Protein AF-A0A3N5W4A1-F1 (afdb_monomer_lite)

pLDDT: mean 96.15, std 5.11, range [51.09, 98.88]

Structure (mmCIF, N/CA/C/O backbone):
data_AF-A0A3N5W4A1-F1
#
_entry.id   AF-A0A3N5W4A1-F1
#
loop_
_atom_site.group_PDB
_atom_site.id
_atom_site.type_symbol
_atom_site.label_atom_id
_atom_site.label_alt_id
_atom_site.label_comp_id
_atom_site.label_asym_id
_atom_site.label_entity_id
_atom_site.label_seq_id
_atom_site.pdbx_PDB_ins_code
_atom_site.Cartn_x
_atom_site.Cartn_y
_atom_site.Cartn_z
_atom_site.occupancy
_atom_site.B_iso_or_equiv
_atom_site.auth_seq_id
_atom_site.auth_comp_id
_atom_site.auth_asym_id
_atom_site.auth_atom_id
_atom_site.pdbx_PDB_model_num
ATOM 1 N N . PHE A 1 1 ? 3.473 -0.129 -15.507 1.00 92.50 1 PHE A N 1
ATOM 2 C CA . PHE A 1 1 ? 4.266 -1.372 -15.651 1.00 92.50 1 PHE A CA 1
ATOM 3 C C . PHE A 1 1 ? 3.563 -2.509 -14.927 1.00 92.50 1 PHE A C 1
ATOM 5 O O . PHE A 1 1 ? 3.282 -3.521 -15.552 1.00 92.50 1 PHE A O 1
ATOM 12 N N . MET A 1 2 ? 3.253 -2.330 -13.647 1.00 95.31 2 MET A N 1
ATOM 13 C CA . MET A 1 2 ? 2.421 -3.239 -12.859 1.00 95.31 2 MET A CA 1
ATOM 14 C C . MET A 1 2 ? 1.609 -2.415 -11.861 1.00 95.31 2 MET A C 1
ATOM 16 O O . MET A 1 2 ? 1.788 -1.196 -11.781 1.00 95.31 2 MET A O 1
ATOM 20 N N . TYR A 1 3 ? 0.737 -3.059 -11.106 1.00 95.19 3 TYR A N 1
ATOM 21 C CA . TYR A 1 3 ? 0.115 -2.461 -9.932 1.00 95.19 3 TYR A CA 1
ATOM 22 C C . TYR A 1 3 ? -0.077 -3.511 -8.845 1.00 95.19 3 TYR A C 1
ATOM 24 O O . TYR A 1 3 ? -0.086 -4.708 -9.118 1.00 95.19 3 TYR A O 1
ATOM 32 N N . ASN A 1 4 ? -0.234 -3.058 -7.614 1.00 94.81 4 ASN A N 1
ATOM 33 C CA . ASN A 1 4 ? -0.962 -3.796 -6.591 1.00 94.81 4 ASN A CA 1
ATOM 34 C C . ASN A 1 4 ? -2.064 -2.881 -6.055 1.00 94.81 4 ASN A C 1
ATOM 36 O O . ASN A 1 4 ? -2.431 -1.900 -6.707 1.00 94.81 4 ASN A O 1
ATOM 40 N N . ASP A 1 5 ? -2.612 -3.198 -4.896 1.00 96.81 5 ASP A N 1
ATOM 41 C C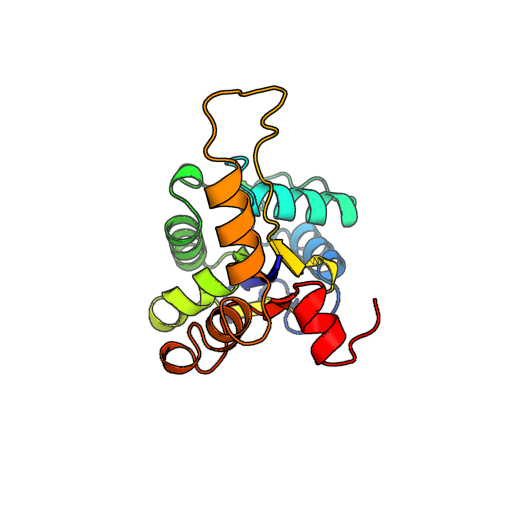A . ASP A 1 5 ? -3.592 -2.362 -4.231 1.00 96.81 5 ASP A CA 1
ATOM 42 C C . ASP A 1 5 ? -3.233 -2.118 -2.764 1.00 96.81 5 ASP A C 1
ATOM 44 O O . ASP A 1 5 ? -2.453 -2.836 -2.125 1.00 96.81 5 ASP A O 1
ATOM 48 N N . PHE A 1 6 ? -3.823 -1.053 -2.248 1.00 98.44 6 PHE A N 1
ATOM 49 C CA . PHE A 1 6 ? -3.936 -0.771 -0.837 1.00 98.44 6 PHE A CA 1
ATOM 50 C C . PHE A 1 6 ? -5.219 -1.384 -0.272 1.00 98.44 6 PHE A C 1
ATOM 52 O O . PHE A 1 6 ? -6.170 -1.707 -0.983 1.00 98.44 6 PHE A O 1
ATOM 59 N N . VAL A 1 7 ? -5.244 -1.531 1.042 1.00 98.56 7 VAL A N 1
ATOM 60 C CA . VAL A 1 7 ? -6.382 -2.002 1.821 1.00 98.56 7 VAL A CA 1
ATOM 61 C C . VAL A 1 7 ? -6.503 -1.163 3.081 1.00 98.56 7 VAL A C 1
ATOM 63 O O . VAL A 1 7 ? -5.500 -0.701 3.632 1.00 98.56 7 VAL A O 1
ATOM 66 N N . ILE A 1 8 ? -7.730 -1.002 3.569 1.00 98.88 8 ILE A N 1
ATOM 67 C CA . ILE A 1 8 ? -7.950 -0.553 4.943 1.00 98.88 8 ILE A CA 1
ATOM 68 C C . ILE A 1 8 ? -8.095 -1.810 5.787 1.00 98.88 8 ILE A C 1
ATOM 70 O O . ILE A 1 8 ? -8.991 -2.631 5.557 1.00 98.88 8 ILE A O 1
ATOM 74 N N . VAL A 1 9 ? -7.190 -1.966 6.745 1.00 98.81 9 VAL A N 1
ATOM 75 C CA . VAL A 1 9 ? -7.197 -3.086 7.685 1.00 98.81 9 VAL A CA 1
ATOM 76 C C . VAL A 1 9 ? -7.582 -2.605 9.075 1.00 98.81 9 VAL A C 1
ATOM 78 O O . VAL A 1 9 ? -7.393 -1.436 9.409 1.00 98.81 9 VAL A O 1
ATOM 81 N N . GLY A 1 10 ? -8.116 -3.509 9.886 1.00 98.75 10 GLY A N 1
ATOM 82 C CA . GLY A 1 10 ? -8.505 -3.231 11.263 1.00 98.75 10 GLY A CA 1
ATOM 83 C C . GLY A 1 10 ? -8.725 -4.510 12.070 1.00 98.75 10 GLY A C 1
ATOM 84 O O . GLY A 1 10 ? -8.551 -5.614 11.542 1.00 98.75 10 GLY A O 1
ATOM 85 N N . PRO A 1 11 ? -9.071 -4.393 13.360 1.00 98.50 11 PRO A N 1
ATOM 86 C CA . PRO A 1 11 ? -9.239 -5.548 14.233 1.00 98.50 11 PRO A CA 1
ATOM 87 C C . PRO A 1 11 ? -10.497 -6.360 13.850 1.00 98.50 11 PRO A C 1
ATOM 89 O O . PRO A 1 11 ? -11.479 -5.780 13.379 1.00 98.50 11 PRO A O 1
ATOM 92 N N . PRO A 1 12 ? -10.534 -7.689 14.088 1.00 98.44 12 PRO A N 1
ATOM 93 C CA . PRO A 1 12 ? -11.678 -8.536 13.733 1.00 98.44 12 PRO A CA 1
ATOM 94 C C . PRO A 1 12 ? -13.051 -8.073 14.258 1.00 98.44 12 PRO A C 1
ATOM 96 O O . PRO A 1 12 ? -14.017 -8.185 13.503 1.00 98.44 12 PRO A O 1
ATOM 99 N N . PRO A 1 13 ? -13.186 -7.512 15.479 1.00 98.38 13 PRO A N 1
ATOM 100 C CA . PRO A 1 13 ? -14.465 -6.976 15.945 1.00 98.38 13 PRO A CA 1
ATOM 101 C C . PRO A 1 13 ? -15.014 -5.818 15.103 1.00 98.38 13 PRO A C 1
ATOM 103 O O . PRO A 1 13 ? -16.200 -5.541 15.208 1.00 98.38 13 PRO A O 1
ATOM 106 N N . ASP A 1 14 ? -14.176 -5.163 14.285 1.00 98.50 14 ASP A N 1
ATOM 107 C CA . ASP A 1 14 ? -14.550 -4.044 13.412 1.00 98.50 14 ASP A CA 1
ATOM 108 C C . ASP A 1 14 ? -15.388 -2.978 14.145 1.00 98.50 14 ASP A C 1
ATOM 110 O O . ASP A 1 14 ? -16.568 -2.788 13.850 1.00 98.50 14 ASP A O 1
ATOM 114 N N . PRO A 1 15 ? -14.805 -2.261 15.126 1.00 97.94 15 PRO A N 1
ATOM 115 C CA . PRO A 1 15 ? -15.538 -1.247 15.887 1.00 97.94 15 PRO A CA 1
ATOM 116 C C . PRO A 1 15 ? -16.004 -0.075 15.005 1.00 97.94 15 PRO A C 1
ATOM 118 O O . PRO A 1 15 ? -16.920 0.663 15.374 1.00 97.94 15 PRO A O 1
ATOM 121 N N . ALA A 1 16 ? -15.400 0.093 13.823 1.00 98.12 16 ALA A N 1
ATOM 122 C CA . ALA A 1 16 ? -15.852 1.042 12.818 1.00 98.12 16 ALA A CA 1
ATOM 123 C C . ALA A 1 16 ? -17.116 0.544 12.094 1.00 98.12 16 ALA A C 1
ATOM 125 O O . ALA A 1 16 ? -17.978 1.350 11.756 1.00 98.12 16 ALA A O 1
ATOM 126 N N . GLY A 1 17 ? -17.284 -0.766 11.919 1.00 98.44 17 GLY A N 1
ATOM 127 C CA . GLY A 1 17 ? -18.373 -1.369 11.153 1.00 98.44 17 GLY A CA 1
ATOM 128 C C . GLY A 1 17 ? -18.231 -1.126 9.650 1.00 98.44 17 GLY A C 1
ATOM 129 O O . GLY A 1 17 ? -19.232 -0.895 8.979 1.00 98.44 17 GLY A O 1
ATOM 130 N N . ILE A 1 18 ? -16.998 -1.099 9.136 1.00 98.69 18 ILE A N 1
ATOM 131 C CA . ILE A 1 18 ? -16.687 -0.746 7.738 1.00 98.69 18 ILE A CA 1
ATOM 132 C C . ILE A 1 18 ? -16.450 -1.966 6.844 1.00 98.69 18 ILE A C 1
ATOM 134 O O . ILE A 1 18 ? -16.208 -1.818 5.644 1.00 98.69 18 ILE A O 1
ATOM 138 N N . ARG A 1 19 ? -16.474 -3.181 7.404 1.00 98.62 19 ARG A N 1
ATOM 139 C CA . ARG A 1 19 ? -16.191 -4.398 6.644 1.00 98.62 19 ARG A CA 1
ATOM 140 C C . ARG A 1 19 ? -17.131 -4.545 5.451 1.00 98.62 19 ARG A C 1
ATOM 142 O O . ARG A 1 19 ? -18.350 -4.569 5.589 1.00 98.62 19 ARG A O 1
ATOM 149 N N . GLY A 1 20 ? -16.540 -4.750 4.279 1.00 97.94 20 GLY A N 1
ATOM 150 C CA . GLY A 1 20 ? -17.265 -5.047 3.047 1.00 97.94 20 GLY A CA 1
ATOM 151 C C . GLY A 1 20 ? -17.766 -3.820 2.286 1.00 97.94 20 GLY A C 1
ATOM 152 O O . GLY A 1 20 ? -18.277 -4.000 1.172 1.00 97.94 20 GLY A O 1
ATOM 153 N N . LEU A 1 21 ? -17.572 -2.606 2.823 1.00 98.31 21 LEU A N 1
ATOM 154 C CA . LEU A 1 21 ? -17.832 -1.366 2.094 1.00 98.31 21 LEU A CA 1
ATOM 155 C C . LEU A 1 21 ? -17.066 -1.351 0.770 1.00 98.31 21 LEU A C 1
ATOM 157 O O . LEU A 1 21 ? -15.953 -1.864 0.655 1.00 98.31 21 LEU A O 1
ATOM 161 N N . LYS A 1 22 ? -17.698 -0.774 -0.255 1.00 97.44 22 LYS A N 1
ATOM 162 C CA . LYS A 1 22 ? -17.139 -0.705 -1.615 1.00 97.44 22 LYS A CA 1
ATOM 163 C C . LYS A 1 22 ? -16.398 0.593 -1.889 1.00 97.44 22 LYS A C 1
ATOM 165 O O . LYS A 1 22 ? -15.710 0.685 -2.901 1.00 97.44 22 LYS A O 1
ATOM 170 N N . LYS A 1 23 ? -16.575 1.591 -1.022 1.00 98.31 23 LYS A N 1
ATOM 171 C CA . LYS A 1 23 ? -15.973 2.912 -1.146 1.00 98.31 23 LYS A CA 1
ATOM 172 C C . LYS A 1 23 ? -15.065 3.175 0.045 1.00 98.31 23 LYS A C 1
ATOM 174 O O . LYS A 1 23 ? -15.514 3.240 1.184 1.00 98.31 23 LYS A O 1
ATOM 179 N N . ALA A 1 24 ? -13.778 3.345 -0.226 1.00 98.56 24 ALA A N 1
ATOM 180 C CA . ALA A 1 24 ? -12.767 3.618 0.784 1.00 98.56 24 ALA A CA 1
ATOM 181 C C . ALA A 1 24 ? -13.016 4.967 1.477 1.00 98.56 24 ALA A C 1
ATOM 183 O O . ALA A 1 24 ? -12.842 5.077 2.686 1.00 98.56 24 ALA A O 1
ATOM 184 N N . VAL A 1 25 ? -13.515 5.962 0.736 1.00 98.56 25 VAL A N 1
ATOM 185 C CA . VAL A 1 25 ? -13.909 7.272 1.283 1.00 98.56 25 VAL A CA 1
ATOM 186 C C . VAL A 1 25 ? -15.007 7.148 2.345 1.00 98.56 25 VAL A C 1
ATOM 188 O O . VAL A 1 25 ? -14.904 7.763 3.402 1.00 98.56 25 VAL A O 1
ATOM 191 N N . GLU A 1 26 ? -16.023 6.316 2.111 1.00 98.62 26 GLU A N 1
ATOM 192 C CA . GLU A 1 26 ? -17.102 6.072 3.080 1.00 98.62 26 GLU A CA 1
ATOM 193 C C . GLU A 1 26 ? -16.555 5.476 4.385 1.00 98.62 26 GLU A C 1
ATOM 195 O O . GLU A 1 26 ? -16.905 5.911 5.480 1.00 98.62 26 GLU A O 1
ATOM 200 N N . ALA A 1 27 ? -15.612 4.540 4.273 1.00 98.75 27 ALA A N 1
ATOM 201 C CA . ALA A 1 27 ? -14.950 3.961 5.432 1.00 98.75 27 ALA A CA 1
ATOM 202 C C . ALA A 1 27 ? -14.152 4.999 6.237 1.00 98.75 27 ALA A C 1
ATOM 204 O O . ALA A 1 27 ? -14.179 4.967 7.467 1.00 98.75 27 ALA A O 1
ATOM 205 N N . LEU A 1 28 ? -13.482 5.942 5.565 1.00 98.81 28 LEU A N 1
ATOM 206 C CA . LEU A 1 28 ? -12.763 7.034 6.227 1.00 98.81 28 LEU A CA 1
ATOM 207 C C . LEU A 1 28 ? -13.705 7.998 6.963 1.00 98.81 28 LEU A C 1
ATOM 209 O O . LEU A 1 28 ? -13.375 8.420 8.074 1.00 98.81 28 LEU A O 1
ATOM 213 N N . HIS A 1 29 ? -14.882 8.299 6.399 1.00 98.75 29 HIS A N 1
ATOM 214 C CA . HIS A 1 29 ? -15.919 9.063 7.103 1.00 98.75 29 HIS A CA 1
ATOM 215 C C . HIS A 1 29 ? -16.328 8.364 8.397 1.00 98.75 29 HIS A C 1
ATOM 217 O O . HIS A 1 29 ? -16.237 8.962 9.466 1.00 98.75 29 HIS A O 1
ATOM 223 N N . ILE A 1 30 ? -16.671 7.077 8.325 1.00 98.75 30 ILE A N 1
ATOM 224 C CA . ILE A 1 30 ? -17.112 6.305 9.493 1.00 98.75 30 ILE A CA 1
ATOM 225 C C . ILE A 1 30 ? -16.005 6.209 10.553 1.00 98.75 30 ILE A C 1
ATOM 227 O O . ILE A 1 30 ? -16.274 6.387 11.743 1.00 98.75 30 ILE A O 1
ATOM 231 N N . ILE A 1 31 ? -14.755 5.965 10.140 1.00 98.75 31 ILE A N 1
ATOM 232 C CA . ILE A 1 31 ? -13.597 5.941 11.045 1.00 98.75 31 ILE A CA 1
ATOM 233 C C . ILE A 1 31 ? -13.462 7.280 11.782 1.00 98.75 31 ILE A C 1
ATOM 235 O O . ILE A 1 31 ? -13.310 7.295 13.005 1.00 98.75 31 ILE A O 1
ATOM 239 N N . SER A 1 32 ? -13.545 8.394 11.048 1.00 98.38 32 SER A N 1
ATOM 240 C CA . SER A 1 32 ? -13.402 9.748 11.592 1.00 98.38 32 SER A CA 1
ATOM 241 C C . SER A 1 32 ? -14.568 10.139 12.507 1.00 98.38 32 SER A C 1
ATOM 243 O O . SER A 1 32 ? -14.349 10.729 13.564 1.00 98.38 32 SER A O 1
ATOM 245 N N . GLU A 1 33 ? -15.806 9.811 12.134 1.00 98.19 33 GLU A N 1
ATOM 246 C CA . GLU A 1 33 ? -17.014 10.109 12.916 1.00 98.19 33 GLU A CA 1
ATOM 247 C C . GLU A 1 33 ? -17.036 9.341 14.236 1.00 98.19 33 GLU A C 1
ATOM 249 O O . GLU A 1 33 ? -17.263 9.924 15.299 1.00 98.19 33 GLU A O 1
ATOM 254 N N . LYS A 1 34 ? -16.733 8.039 14.184 1.00 98.31 34 LYS A N 1
ATOM 255 C CA . LYS A 1 34 ? -16.650 7.184 15.374 1.00 98.31 34 LYS A CA 1
ATOM 256 C C . LYS A 1 34 ? -15.362 7.386 16.166 1.00 98.31 34 LYS A C 1
ATOM 258 O O . LYS A 1 34 ? -15.261 6.883 17.283 1.00 98.31 34 LYS A O 1
ATOM 263 N N . LYS A 1 35 ? -14.384 8.105 15.602 1.00 98.19 35 LYS A N 1
ATOM 264 C CA . LYS A 1 35 ? -13.061 8.350 16.193 1.00 98.19 35 LYS A CA 1
ATOM 265 C C . LYS A 1 35 ? -12.388 7.052 16.649 1.00 98.19 35 LYS A C 1
ATOM 267 O O . LYS A 1 35 ? -11.789 6.993 17.724 1.00 98.19 35 LYS A O 1
ATOM 272 N N . VAL A 1 36 ? -12.507 5.994 15.847 1.00 98.25 36 VAL A N 1
ATOM 273 C CA . VAL A 1 36 ? -11.803 4.736 16.131 1.00 98.25 36 VAL A CA 1
ATOM 274 C C . VAL A 1 36 ? -10.306 4.922 15.874 1.00 98.25 36 VAL A C 1
ATOM 276 O O . VAL A 1 36 ? -9.943 5.659 14.955 1.00 98.25 36 VAL A O 1
ATOM 279 N N . PRO A 1 37 ? -9.418 4.266 16.642 1.00 98.62 37 PRO A N 1
ATOM 280 C CA . PRO A 1 37 ? -7.983 4.418 16.450 1.00 98.62 37 PRO A CA 1
ATOM 281 C C . PRO A 1 37 ? -7.556 4.077 15.019 1.00 98.62 37 PRO A C 1
ATOM 283 O O . PRO A 1 37 ? -7.897 3.010 14.499 1.00 98.62 37 PRO A O 1
ATOM 286 N N . PHE A 1 38 ? -6.787 4.977 14.416 1.00 98.88 38 PHE A N 1
ATOM 287 C CA . PHE A 1 38 ? -6.200 4.873 13.092 1.00 98.88 38 PHE A CA 1
ATOM 288 C C . PHE A 1 38 ? -4.718 5.238 13.181 1.00 98.88 38 PHE A C 1
ATOM 290 O O . PHE A 1 38 ? -4.363 6.320 13.649 1.00 98.88 38 PHE A O 1
ATOM 297 N N . ILE A 1 39 ? -3.853 4.335 12.736 1.00 98.88 39 ILE A N 1
ATOM 298 C CA . ILE A 1 39 ? -2.407 4.518 12.733 1.00 98.88 39 ILE A CA 1
ATOM 299 C C . ILE A 1 39 ? -1.962 4.926 11.335 1.00 98.88 39 ILE A C 1
ATOM 301 O O . ILE A 1 39 ? -2.188 4.197 10.368 1.00 98.88 39 ILE A O 1
ATOM 305 N N . SER A 1 40 ? -1.271 6.056 11.247 1.00 98.62 40 SER A N 1
ATOM 306 C CA . SER A 1 40 ? -0.579 6.492 10.040 1.00 98.62 40 SER A CA 1
ATOM 307 C C . SER A 1 40 ? 0.924 6.258 10.149 1.00 98.62 40 SER A C 1
ATOM 309 O O . SER A 1 40 ? 1.525 6.378 11.219 1.00 98.62 40 SER A O 1
ATOM 311 N N . ARG A 1 41 ? 1.544 5.986 8.998 1.00 97.75 41 ARG A N 1
ATOM 312 C CA . ARG A 1 41 ? 3.001 5.990 8.817 1.00 97.75 41 ARG A CA 1
ATOM 313 C C . ARG A 1 41 ? 3.615 7.365 9.105 1.00 97.75 41 ARG A C 1
ATOM 315 O O . ARG A 1 41 ? 4.696 7.436 9.672 1.00 97.75 41 ARG A O 1
ATOM 322 N N . GLY A 1 42 ? 2.970 8.448 8.664 1.00 97.06 42 GLY A N 1
ATOM 323 C CA . GLY A 1 42 ? 3.442 9.829 8.852 1.00 97.06 42 GLY A CA 1
ATOM 324 C C . GLY A 1 42 ? 4.824 10.182 8.279 1.00 97.06 42 GLY A C 1
ATOM 325 O O . GLY A 1 42 ? 5.414 11.176 8.696 1.00 97.06 42 GLY A O 1
ATOM 326 N N . ASP A 1 43 ? 5.366 9.406 7.338 1.00 97.19 43 ASP A N 1
ATOM 327 C CA . ASP A 1 43 ? 6.796 9.445 6.987 1.00 97.19 43 ASP A CA 1
ATOM 328 C C . ASP A 1 43 ? 7.110 9.905 5.550 1.00 97.19 43 ASP A C 1
ATOM 330 O O . ASP A 1 43 ? 8.246 9.822 5.091 1.00 97.19 43 ASP A O 1
ATOM 334 N N . LYS A 1 44 ? 6.098 10.395 4.825 1.00 96.31 44 LYS A N 1
ATOM 335 C CA . LYS A 1 44 ? 6.179 10.849 3.413 1.00 96.31 44 LYS A CA 1
ATOM 336 C C . LYS A 1 44 ? 6.569 9.759 2.401 1.00 96.31 44 LYS A C 1
ATOM 338 O O . LYS A 1 44 ? 6.903 10.076 1.262 1.00 96.31 44 LYS A O 1
ATOM 343 N N . SER A 1 45 ? 6.492 8.486 2.778 1.00 96.12 45 SER A N 1
ATOM 344 C CA . SER A 1 45 ? 6.601 7.374 1.831 1.00 96.12 45 SER A CA 1
ATOM 345 C C . SER A 1 45 ? 5.418 7.321 0.858 1.00 96.12 45 SER A C 1
ATOM 347 O O . SER A 1 45 ? 4.389 7.954 1.085 1.00 96.12 45 SER A O 1
ATOM 349 N N . GLY A 1 46 ? 5.516 6.497 -0.191 1.00 95.31 46 GLY A N 1
ATOM 350 C CA . GLY A 1 46 ? 4.407 6.282 -1.131 1.00 95.31 46 GLY A CA 1
ATOM 351 C C . GLY A 1 46 ? 3.104 5.832 -0.455 1.00 95.31 46 GLY A C 1
ATOM 352 O O . GLY A 1 46 ? 2.042 6.329 -0.807 1.00 95.31 46 GLY A O 1
ATOM 353 N N . THR A 1 47 ? 3.174 4.968 0.567 1.00 97.19 47 THR A N 1
ATOM 354 C CA . THR A 1 47 ? 1.989 4.559 1.348 1.00 97.19 47 THR A CA 1
ATOM 355 C C . THR A 1 47 ? 1.381 5.735 2.105 1.00 97.19 47 THR A C 1
ATOM 357 O O . THR A 1 47 ? 0.172 5.919 2.052 1.00 97.19 47 THR A O 1
ATOM 360 N N . HIS A 1 48 ? 2.204 6.557 2.766 1.00 98.31 48 HIS A N 1
ATOM 361 C CA . HIS A 1 48 ? 1.712 7.743 3.471 1.00 98.31 48 HIS A CA 1
ATOM 362 C C . HIS A 1 48 ? 1.118 8.776 2.503 1.00 98.31 48 HIS A C 1
ATOM 364 O O . HIS A 1 48 ? 0.079 9.359 2.787 1.00 98.31 48 HIS A O 1
ATOM 370 N N . VAL A 1 49 ? 1.744 8.993 1.343 1.00 98.00 49 VAL A N 1
ATOM 371 C CA . VAL A 1 49 ? 1.215 9.903 0.316 1.00 98.00 49 VAL A CA 1
ATOM 372 C C . VAL A 1 49 ? -0.144 9.415 -0.190 1.00 98.00 49 VAL A C 1
ATOM 374 O O . VAL A 1 49 ? -1.087 10.200 -0.202 1.00 98.00 49 VAL A O 1
ATOM 377 N N . ALA A 1 50 ? -0.278 8.127 -0.521 1.00 98.06 50 ALA A N 1
ATOM 378 C CA . ALA A 1 50 ? -1.546 7.546 -0.963 1.00 98.06 50 ALA A CA 1
ATOM 379 C C . ALA A 1 50 ? -2.637 7.610 0.123 1.00 98.06 50 ALA A C 1
ATOM 381 O O . ALA A 1 50 ? -3.788 7.927 -0.170 1.00 98.06 50 ALA A O 1
ATOM 382 N N . GLU A 1 51 ? -2.272 7.380 1.387 1.00 98.62 51 GLU A N 1
ATOM 383 C CA . GLU A 1 51 ? -3.168 7.581 2.527 1.00 98.62 51 GLU A CA 1
ATOM 384 C C . GLU A 1 51 ? -3.679 9.033 2.577 1.00 98.62 51 GLU A C 1
ATOM 386 O O . GLU A 1 51 ? -4.884 9.267 2.665 1.00 98.62 51 GLU A O 1
ATOM 391 N N . MET A 1 52 ? -2.782 10.022 2.476 1.00 98.62 52 MET A N 1
ATOM 392 C CA . MET A 1 52 ? -3.151 11.444 2.508 1.00 98.62 52 MET A CA 1
ATOM 393 C C . MET A 1 52 ? -4.018 11.844 1.312 1.00 98.62 52 MET A C 1
ATOM 395 O O . MET A 1 52 ? -4.960 12.621 1.463 1.00 98.62 52 MET A O 1
ATOM 399 N N . GLU A 1 53 ? -3.742 11.309 0.123 1.00 98.38 53 GLU A N 1
ATOM 400 C CA . GLU A 1 53 ? -4.593 11.498 -1.054 1.00 98.38 53 GLU A CA 1
ATOM 401 C C . GLU A 1 53 ? -6.005 10.949 -0.832 1.00 98.38 53 GLU A C 1
ATOM 403 O O . GLU A 1 53 ? -6.981 11.591 -1.230 1.00 98.38 53 GLU A O 1
ATOM 408 N N . LEU A 1 54 ? -6.135 9.799 -0.165 1.00 98.62 54 LEU A N 1
ATOM 409 C CA . LEU A 1 54 ? -7.432 9.216 0.157 1.00 98.62 54 LEU A CA 1
ATOM 410 C C . LEU A 1 54 ? -8.200 10.064 1.187 1.00 98.62 54 LEU A C 1
ATOM 412 O O . LEU A 1 54 ? -9.380 10.342 0.972 1.00 98.62 54 LEU A O 1
ATOM 416 N N . TRP A 1 55 ? -7.537 10.545 2.246 1.00 98.69 55 TRP A N 1
ATOM 417 C CA . TRP A 1 55 ? -8.136 11.491 3.201 1.00 98.69 55 TRP A CA 1
ATOM 418 C C . TRP A 1 55 ? -8.602 12.784 2.519 1.00 98.69 55 TRP A C 1
ATOM 420 O O . TRP A 1 55 ? -9.723 13.241 2.749 1.00 98.69 55 TRP A O 1
ATOM 430 N N . ASN A 1 56 ? -7.790 13.334 1.611 1.00 98.56 56 ASN A N 1
ATOM 431 C CA . ASN A 1 56 ? -8.145 14.522 0.834 1.00 98.56 56 ASN A CA 1
ATOM 432 C C . ASN A 1 56 ? -9.363 14.282 -0.069 1.00 98.56 56 ASN A C 1
ATOM 434 O O . ASN A 1 56 ? -10.243 15.137 -0.146 1.00 98.56 56 ASN A O 1
ATOM 438 N N . LYS A 1 57 ? -9.454 13.117 -0.724 1.00 98.38 57 LYS A N 1
ATOM 439 C CA . LYS A 1 57 ? -10.633 12.726 -1.519 1.00 98.38 57 LYS A CA 1
ATOM 440 C C . LYS A 1 57 ? -11.889 12.564 -0.662 1.00 98.38 57 LYS A C 1
ATOM 442 O O . LYS A 1 57 ? -12.978 12.845 -1.148 1.00 98.38 57 LYS A O 1
ATOM 447 N N . ALA A 1 58 ? -11.735 12.151 0.595 1.00 98.19 58 ALA A N 1
ATOM 448 C CA . ALA A 1 58 ? -12.818 12.138 1.575 1.00 98.19 58 ALA A CA 1
ATOM 449 C C . ALA A 1 58 ? -13.158 13.536 2.122 1.00 98.19 58 ALA A C 1
ATOM 451 O O . ALA A 1 58 ? -14.121 13.685 2.865 1.00 98.19 58 ALA A O 1
ATOM 452 N N . MET A 1 59 ? -12.386 14.571 1.767 1.00 98.31 59 MET A N 1
ATOM 453 C CA . MET A 1 59 ? -12.506 15.926 2.316 1.00 98.31 59 MET A CA 1
ATOM 454 C C . MET A 1 59 ? -12.396 15.954 3.850 1.00 98.31 59 MET A C 1
ATOM 456 O O . MET A 1 59 ? -12.977 16.809 4.518 1.00 98.31 59 MET A O 1
ATOM 460 N N . ILE A 1 60 ? -11.627 15.021 4.415 1.00 98.12 60 ILE A N 1
ATOM 461 C CA . ILE A 1 60 ? -11.379 14.908 5.852 1.00 98.12 60 ILE A CA 1
ATOM 462 C C . ILE A 1 60 ? -9.930 15.297 6.113 1.00 98.12 60 ILE A C 1
ATOM 464 O O . ILE A 1 60 ? -9.008 14.754 5.510 1.00 98.12 60 ILE A O 1
ATOM 468 N N . LYS A 1 61 ? -9.718 16.197 7.075 1.00 97.56 61 LYS A N 1
ATOM 469 C CA . LYS A 1 61 ? -8.397 16.419 7.662 1.00 97.56 61 LYS A CA 1
ATOM 470 C C . LYS A 1 61 ? -8.263 15.524 8.900 1.00 97.56 61 LYS A C 1
ATOM 472 O O . LYS A 1 61 ? -8.862 15.859 9.926 1.00 97.56 61 LYS A O 1
ATOM 477 N N . PRO A 1 62 ? -7.525 14.402 8.839 1.00 97.19 62 PRO A N 1
ATOM 478 C CA . PRO A 1 62 ? -7.407 13.505 9.979 1.00 97.19 62 PRO A CA 1
ATOM 479 C C . PRO A 1 62 ? -6.637 14.197 11.110 1.00 97.19 62 PRO A C 1
ATOM 481 O O . PRO A 1 62 ? -5.517 14.676 10.923 1.00 97.19 62 PRO A O 1
ATOM 484 N N . GLN A 1 63 ? -7.266 14.315 12.279 1.00 95.12 63 GLN A N 1
ATOM 485 C CA . GLN A 1 63 ? -6.692 15.000 13.436 1.00 95.12 63 GLN A CA 1
ATOM 486 C C . GLN A 1 63 ? -7.349 14.558 14.747 1.00 95.12 63 GLN A C 1
ATOM 488 O O . GLN A 1 63 ? -8.509 14.140 14.776 1.00 95.12 63 GLN A O 1
ATOM 493 N N . GLY A 1 64 ? -6.630 14.750 15.853 1.00 95.31 64 GLY A N 1
ATOM 494 C CA . GLY A 1 64 ? -7.076 14.384 17.197 1.00 95.31 64 GLY A CA 1
ATOM 495 C C . GLY A 1 64 ? -6.536 13.026 17.644 1.00 95.31 64 GLY A C 1
ATOM 496 O O . GLY A 1 64 ? -5.781 12.380 16.932 1.00 95.31 64 GLY A O 1
ATOM 497 N N . SER A 1 65 ? -6.924 12.592 18.843 1.00 96.88 65 SER A N 1
ATOM 498 C CA . SER A 1 65 ? -6.343 11.415 19.513 1.00 96.88 65 SER A CA 1
ATOM 499 C C . SER A 1 65 ? -6.593 10.073 18.812 1.00 96.88 65 SER A C 1
ATOM 501 O O . SER A 1 65 ? -5.862 9.110 19.053 1.00 96.88 65 SER A O 1
ATOM 503 N N . TRP A 1 66 ? -7.620 9.989 17.963 1.00 98.25 66 TRP A N 1
ATOM 504 C CA . TRP A 1 66 ? -7.930 8.778 17.205 1.00 98.25 66 TRP A CA 1
ATOM 505 C C . TRP A 1 66 ? -6.982 8.575 16.022 1.00 98.25 66 TRP A C 1
ATOM 507 O O . TRP A 1 66 ? -6.705 7.434 15.678 1.00 98.25 66 TRP A O 1
ATOM 517 N N . TYR A 1 67 ? -6.444 9.650 15.441 1.00 98.62 67 TYR A N 1
ATOM 518 C CA . TYR A 1 67 ? -5.486 9.579 14.344 1.00 98.62 67 TYR A CA 1
ATOM 519 C C . TYR A 1 67 ? -4.064 9.748 14.879 1.00 98.62 67 TYR A C 1
ATOM 521 O O . TYR A 1 67 ? -3.668 10.831 15.310 1.00 98.62 67 TYR A O 1
ATOM 529 N N . GLN A 1 68 ? -3.293 8.667 14.871 1.00 98.50 68 GLN A N 1
ATOM 530 C CA . GLN A 1 68 ? -1.981 8.611 15.504 1.00 98.50 68 GLN A CA 1
ATOM 531 C C . GLN A 1 68 ? -0.907 8.375 14.454 1.00 98.50 68 GLN A C 1
ATOM 533 O O . GLN A 1 68 ? -0.916 7.370 13.746 1.00 98.50 68 GLN A O 1
ATOM 538 N N . VAL A 1 69 ? 0.054 9.290 14.380 1.00 98.38 69 VAL A N 1
ATOM 539 C CA . VAL A 1 69 ? 1.275 9.066 13.608 1.00 98.38 69 VAL A CA 1
ATOM 540 C C . VAL A 1 69 ? 2.186 8.158 14.419 1.00 98.38 69 VAL A C 1
ATOM 542 O O . VAL A 1 69 ? 2.561 8.491 15.543 1.00 98.38 69 VAL A O 1
ATOM 545 N N . TYR A 1 70 ? 2.540 7.006 13.859 1.00 98.31 70 TYR A N 1
ATOM 546 C CA . TYR A 1 70 ? 3.484 6.111 14.503 1.00 98.31 70 TYR A CA 1
ATOM 547 C C . TYR A 1 70 ? 4.892 6.709 14.455 1.00 98.31 70 TYR A C 1
ATOM 549 O O . TYR A 1 70 ? 5.438 6.939 13.379 1.00 98.31 70 TYR A O 1
ATOM 557 N N . GLU A 1 71 ? 5.513 6.910 15.617 1.00 97.44 71 GLU A N 1
ATOM 558 C CA . GLU A 1 71 ? 6.847 7.523 15.731 1.00 97.44 71 GLU A CA 1
ATOM 559 C C . GLU A 1 71 ? 7.931 6.780 14.934 1.00 97.44 71 GLU A C 1
ATOM 561 O O . GLU A 1 71 ? 8.870 7.397 14.437 1.00 97.44 71 GLU A O 1
ATOM 566 N N . LYS A 1 72 ? 7.780 5.459 14.762 1.00 97.81 72 LYS A N 1
ATOM 567 C CA . LYS A 1 72 ? 8.686 4.621 13.962 1.00 97.81 72 LYS A CA 1
ATOM 568 C C . LYS A 1 72 ? 8.136 4.297 12.574 1.00 97.81 72 LYS A C 1
ATOM 570 O O . LYS A 1 72 ? 8.579 3.346 11.935 1.00 97.81 72 LYS A O 1
ATOM 575 N N . GLY A 1 73 ? 7.179 5.076 12.073 1.00 96.31 73 GLY A N 1
ATOM 576 C CA . GLY A 1 73 ? 6.601 4.856 10.749 1.00 96.31 73 GLY A CA 1
ATOM 577 C C . GLY A 1 73 ? 7.638 4.895 9.622 1.00 96.31 73 GLY A C 1
ATOM 578 O O . GLY A 1 73 ? 7.496 4.167 8.641 1.00 96.31 73 GLY A O 1
ATOM 579 N N . ALA A 1 74 ? 8.734 5.641 9.799 1.00 97.00 74 ALA A N 1
ATOM 580 C CA . ALA A 1 74 ? 9.867 5.670 8.871 1.00 97.00 74 ALA A CA 1
ATOM 581 C C . ALA A 1 74 ? 10.609 4.322 8.733 1.00 97.00 74 ALA A C 1
ATOM 583 O O . ALA A 1 74 ? 11.315 4.117 7.748 1.00 97.00 74 ALA A O 1
ATOM 584 N N . GLU A 1 75 ? 10.431 3.379 9.668 1.00 97.81 75 GLU A N 1
ATOM 585 C CA . GLU A 1 75 ? 10.962 2.011 9.551 1.00 97.81 75 GLU A CA 1
ATOM 586 C C . GLU A 1 75 ? 10.173 1.160 8.529 1.00 97.81 75 GLU A C 1
ATOM 588 O O . GLU A 1 75 ? 10.610 0.074 8.145 1.00 97.81 75 GLU A O 1
ATOM 593 N N . GLY A 1 76 ? 9.022 1.649 8.046 1.00 97.19 76 GLY A N 1
ATOM 594 C CA . GLY A 1 76 ? 8.293 1.083 6.911 1.00 97.19 76 GLY A CA 1
ATOM 595 C C . GLY A 1 76 ? 6.949 0.429 7.249 1.00 97.19 76 GLY A C 1
ATOM 596 O O . GLY A 1 76 ? 6.408 0.542 8.354 1.00 97.19 76 GLY A O 1
ATOM 597 N N . ASN A 1 77 ? 6.389 -0.272 6.258 1.00 97.69 77 ASN A N 1
ATOM 598 C CA . ASN A 1 77 ? 5.059 -0.887 6.346 1.00 97.69 77 ASN A CA 1
ATOM 599 C C . ASN A 1 77 ? 4.996 -2.048 7.346 1.00 97.69 77 ASN A C 1
ATOM 601 O O . ASN A 1 77 ? 4.046 -2.125 8.119 1.00 97.69 77 ASN A O 1
ATOM 605 N N . VAL A 1 78 ? 6.014 -2.915 7.387 1.00 98.06 78 VAL A N 1
ATOM 606 C CA . VAL A 1 78 ? 6.044 -4.078 8.294 1.00 98.06 78 VAL A CA 1
ATOM 607 C C . VAL A 1 78 ? 5.998 -3.659 9.775 1.00 98.06 78 VAL A C 1
ATOM 609 O O . VAL A 1 78 ? 5.108 -4.138 10.482 1.00 98.06 78 VAL A O 1
ATOM 612 N N . PRO A 1 79 ? 6.867 -2.750 10.267 1.00 98.31 79 PRO A N 1
ATOM 613 C CA . PRO A 1 79 ? 6.786 -2.263 11.647 1.00 98.31 79 PRO A CA 1
ATOM 614 C C . PRO A 1 79 ? 5.452 -1.581 11.961 1.00 98.31 79 PRO A C 1
ATOM 616 O O . PRO A 1 79 ? 4.856 -1.838 13.006 1.00 98.31 79 PRO A O 1
ATOM 619 N N . THR A 1 80 ? 4.939 -0.773 11.030 1.00 98.56 80 THR A N 1
ATOM 620 C CA . THR A 1 80 ? 3.670 -0.051 11.210 1.00 98.56 80 THR A CA 1
ATOM 621 C C . THR A 1 80 ? 2.477 -0.995 11.302 1.00 98.56 80 THR A C 1
ATOM 623 O O . THR A 1 80 ? 1.616 -0.815 12.163 1.00 98.56 80 THR A O 1
ATOM 626 N N . LEU A 1 81 ? 2.430 -2.041 10.472 1.00 98.69 81 LEU A N 1
ATOM 627 C CA . LEU A 1 81 ? 1.350 -3.022 10.512 1.00 98.69 81 LEU A CA 1
ATOM 628 C C . LEU A 1 81 ? 1.385 -3.846 11.808 1.00 98.69 81 LEU A C 1
ATOM 630 O O . LEU A 1 81 ? 0.342 -4.044 12.429 1.00 98.69 81 LEU A O 1
ATOM 634 N N . ARG A 1 82 ? 2.576 -4.257 12.270 1.00 98.62 82 ARG A N 1
ATOM 635 C CA . ARG A 1 82 ? 2.743 -4.932 13.572 1.00 98.62 82 ARG A CA 1
ATOM 636 C C . ARG A 1 82 ? 2.308 -4.043 14.733 1.00 98.62 82 ARG A C 1
ATOM 638 O O . ARG A 1 82 ? 1.619 -4.508 15.635 1.00 98.62 82 ARG A O 1
ATOM 645 N N . TYR A 1 83 ? 2.682 -2.767 14.708 1.00 98.69 83 TYR A N 1
ATOM 646 C CA . TYR A 1 83 ? 2.265 -1.808 15.728 1.00 98.69 83 TYR A CA 1
ATOM 647 C C . TYR A 1 83 ? 0.747 -1.593 15.718 1.00 98.69 83 TYR A C 1
ATOM 649 O O . TYR A 1 83 ? 0.109 -1.598 16.769 1.00 98.69 83 TYR A O 1
ATOM 657 N N . THR A 1 84 ? 0.150 -1.477 14.531 1.00 98.81 84 THR A N 1
ATOM 658 C CA . THR A 1 84 ? -1.306 -1.365 14.375 1.00 98.81 84 THR A CA 1
ATOM 659 C C . THR A 1 84 ? -2.019 -2.587 14.956 1.00 98.81 84 THR A C 1
ATOM 661 O O . THR A 1 84 ? -3.019 -2.433 15.658 1.00 98.81 84 THR A O 1
ATOM 664 N N . ASP A 1 85 ? -1.479 -3.789 14.731 1.00 98.75 85 ASP A N 1
ATOM 665 C CA . ASP A 1 85 ? -2.007 -5.027 15.308 1.00 98.75 85 ASP A CA 1
ATOM 666 C C . ASP A 1 85 ? -1.898 -5.023 16.837 1.00 98.75 85 ASP A C 1
ATOM 668 O O . ASP A 1 85 ? -2.889 -5.258 17.523 1.00 98.75 85 ASP A O 1
ATOM 672 N N . GLN A 1 86 ? -0.750 -4.642 17.400 1.00 98.50 86 GLN A N 1
ATOM 673 C CA . GLN A 1 86 ? -0.588 -4.512 18.855 1.00 98.50 86 GLN A CA 1
ATOM 674 C C . GLN A 1 86 ? -1.590 -3.532 19.479 1.00 98.50 86 GLN A C 1
ATOM 676 O O . GLN A 1 86 ? -2.054 -3.748 20.598 1.00 98.50 86 GLN A O 1
ATOM 681 N N . LYS A 1 87 ? -1.935 -2.457 18.763 1.00 98.44 87 LYS A N 1
ATOM 682 C CA . LYS A 1 87 ? -2.921 -1.460 19.199 1.00 98.44 87 LYS A CA 1
ATOM 683 C C . LYS A 1 87 ? -4.368 -1.848 18.902 1.00 98.44 87 LYS A C 1
ATOM 685 O O . LYS A 1 87 ? -5.261 -1.144 19.363 1.00 98.44 87 LYS A O 1
ATOM 690 N N . GLN A 1 88 ? -4.596 -2.932 18.155 1.00 98.38 88 GLN A N 1
ATOM 691 C CA . GLN A 1 88 ? -5.909 -3.315 17.625 1.00 98.38 88 GLN A CA 1
ATOM 692 C C . GLN A 1 88 ? -6.620 -2.113 16.974 1.00 98.38 88 GLN A C 1
ATOM 694 O O . GLN A 1 88 ? -7.782 -1.818 17.249 1.00 98.38 88 GLN A O 1
ATOM 699 N N . ALA A 1 89 ? -5.876 -1.393 16.134 1.00 98.75 89 ALA A N 1
ATOM 700 C CA . ALA A 1 89 ? -6.301 -0.170 15.463 1.00 98.75 89 ALA A CA 1
ATOM 701 C C . ALA A 1 89 ? -6.519 -0.399 13.956 1.00 98.75 89 ALA A C 1
ATOM 703 O O . ALA A 1 89 ? -6.305 -1.497 13.442 1.00 98.75 89 ALA A O 1
ATOM 704 N N . HIS A 1 90 ? -6.944 0.645 13.248 1.00 98.88 90 HIS A N 1
ATOM 705 C CA . HIS A 1 90 ? -7.041 0.654 11.790 1.00 98.88 90 HIS A CA 1
ATOM 706 C C . HIS A 1 90 ? -5.770 1.223 11.167 1.00 98.88 90 HIS A C 1
ATOM 708 O O . HIS A 1 90 ? -5.081 2.028 11.788 1.00 98.88 90 HIS A O 1
ATOM 714 N N . THR A 1 91 ? -5.465 0.845 9.931 1.00 98.88 91 THR A N 1
ATOM 715 C CA . THR A 1 91 ? -4.440 1.526 9.130 1.00 98.88 91 THR A CA 1
ATOM 716 C C . THR A 1 91 ? -4.706 1.334 7.637 1.00 98.88 91 THR A C 1
ATOM 718 O O . THR A 1 91 ? -5.436 0.425 7.231 1.00 98.88 91 THR A O 1
ATOM 721 N N . PHE A 1 92 ? -4.101 2.193 6.822 1.00 98.75 92 PHE A N 1
ATOM 722 C CA . PHE A 1 92 ? -4.040 2.069 5.371 1.00 98.75 92 PHE A CA 1
ATOM 723 C C . PHE A 1 92 ? -2.730 1.377 4.984 1.00 98.75 92 PHE A C 1
ATOM 725 O O . PHE A 1 92 ? -1.649 1.827 5.364 1.00 98.75 92 PHE A O 1
ATOM 732 N N . MET A 1 93 ? -2.812 0.265 4.254 1.00 98.19 93 MET A N 1
ATOM 733 C CA . MET A 1 93 ? -1.667 -0.626 4.062 1.00 98.19 93 MET A CA 1
ATOM 734 C C . MET A 1 93 ? -1.620 -1.223 2.664 1.00 98.19 93 MET A C 1
ATOM 736 O O . MET A 1 93 ? -2.658 -1.510 2.079 1.00 98.19 93 MET A O 1
ATOM 740 N N . ASP A 1 94 ? -0.420 -1.448 2.125 1.00 95.69 94 ASP A N 1
ATOM 741 C CA . ASP A 1 94 ? -0.290 -2.200 0.877 1.00 95.69 94 ASP A CA 1
ATOM 742 C C . ASP A 1 94 ? -0.618 -3.685 1.114 1.00 95.69 94 ASP A C 1
ATOM 744 O O . ASP A 1 94 ? -0.208 -4.282 2.118 1.00 95.69 94 ASP A O 1
ATOM 748 N N . ARG A 1 95 ? -1.368 -4.300 0.192 1.00 95.75 95 ARG A N 1
ATOM 749 C CA . ARG A 1 95 ? -1.826 -5.685 0.362 1.00 95.75 95 ARG A CA 1
ATOM 750 C C . ARG A 1 95 ? -0.671 -6.676 0.462 1.00 95.75 95 ARG A C 1
ATOM 752 O O . ARG A 1 95 ? -0.782 -7.660 1.191 1.00 95.75 95 ARG A O 1
ATOM 759 N N . ALA A 1 96 ? 0.430 -6.440 -0.248 1.00 93.19 96 ALA A N 1
ATOM 760 C CA . ALA A 1 96 ? 1.562 -7.358 -0.245 1.00 93.19 96 ALA A CA 1
ATOM 761 C C . ALA A 1 96 ? 2.196 -7.457 1.152 1.00 93.19 96 ALA A C 1
ATOM 763 O O . ALA A 1 96 ? 2.455 -8.565 1.627 1.00 93.19 96 ALA A O 1
ATOM 764 N N . THR A 1 97 ? 2.351 -6.331 1.854 1.00 95.31 97 THR A N 1
ATOM 765 C CA . THR A 1 97 ? 2.800 -6.313 3.249 1.00 95.31 97 THR A CA 1
ATOM 766 C C . THR A 1 97 ? 1.800 -7.015 4.161 1.00 95.31 97 THR A C 1
ATOM 768 O O . THR A 1 97 ? 2.213 -7.843 4.975 1.00 95.31 97 THR A O 1
ATOM 771 N N . PHE A 1 98 ? 0.495 -6.763 4.002 1.00 96.44 98 PHE A N 1
ATOM 772 C CA . PHE A 1 98 ? -0.531 -7.476 4.771 1.00 96.44 98 PHE A CA 1
ATOM 773 C C . PHE A 1 98 ? -0.421 -8.999 4.610 1.00 96.44 98 PHE A C 1
ATOM 775 O O . PHE A 1 98 ? -0.297 -9.712 5.604 1.00 96.44 98 PHE A O 1
ATOM 782 N N . LEU A 1 99 ? -0.380 -9.498 3.371 1.00 94.06 99 LEU A N 1
ATOM 783 C CA . LEU A 1 99 ? -0.262 -10.931 3.083 1.00 94.06 99 LEU A CA 1
ATOM 784 C C . LEU A 1 99 ? 1.044 -11.526 3.622 1.00 94.06 99 LEU A C 1
ATOM 786 O O . LEU A 1 99 ? 1.055 -12.661 4.099 1.00 94.06 99 LEU A O 1
ATOM 790 N N . SER A 1 100 ? 2.137 -10.755 3.605 1.00 92.94 100 SER A N 1
ATOM 791 C CA . SER A 1 100 ? 3.429 -11.202 4.135 1.00 92.94 100 SER A CA 1
ATOM 792 C C . SER A 1 100 ? 3.408 -11.459 5.645 1.00 92.94 100 SER A C 1
ATOM 794 O O . SER A 1 100 ? 4.139 -12.330 6.112 1.00 92.94 100 SER A O 1
ATOM 796 N N . LEU A 1 101 ? 2.547 -10.748 6.386 1.00 95.38 101 LEU A N 1
ATOM 797 C CA . LEU A 1 101 ? 2.411 -10.843 7.842 1.00 95.38 101 LEU A CA 1
ATOM 798 C C . LEU A 1 101 ? 1.115 -11.522 8.299 1.00 95.38 101 LEU A C 1
ATOM 800 O O . LEU A 1 101 ? 0.910 -11.662 9.500 1.00 95.38 101 LEU A O 1
ATOM 804 N N . GLN A 1 102 ? 0.244 -11.964 7.388 1.00 93.19 102 GLN A N 1
ATOM 805 C CA . GLN A 1 102 ? -1.106 -12.443 7.717 1.00 93.19 102 GLN A CA 1
ATOM 806 C C . GLN A 1 102 ? -1.127 -13.578 8.756 1.00 93.19 102 GLN A C 1
ATOM 808 O O . GLN A 1 102 ? -2.088 -13.710 9.505 1.00 93.19 102 GLN A O 1
ATOM 813 N N . LYS A 1 103 ? -0.073 -14.402 8.819 1.00 93.75 103 LYS A N 1
ATOM 814 C CA . LYS A 1 103 ? 0.052 -15.493 9.803 1.00 93.75 103 LYS A CA 1
ATOM 815 C C . LYS A 1 103 ? 0.529 -15.028 11.186 1.00 93.75 103 LYS A C 1
ATOM 817 O O . LYS A 1 103 ? 0.443 -15.794 12.138 1.00 93.75 103 LYS A O 1
ATOM 822 N N . GLU A 1 104 ? 1.060 -13.812 11.287 1.00 96.56 104 GLU A N 1
ATOM 823 C CA . GLU A 1 104 ? 1.665 -13.239 12.496 1.00 96.56 104 GLU A CA 1
ATOM 824 C C . GLU A 1 104 ? 0.773 -12.187 13.174 1.00 96.56 104 GLU A C 1
ATOM 826 O O . GLU A 1 104 ? 0.990 -11.874 14.342 1.00 96.56 104 GLU A O 1
ATOM 831 N N . ILE A 1 105 ? -0.216 -11.641 12.459 1.00 97.94 105 ILE A N 1
ATOM 832 C CA . ILE A 1 105 ? -1.119 -10.586 12.942 1.00 97.94 105 ILE A CA 1
ATOM 833 C C . ILE A 1 105 ? -2.570 -11.075 12.996 1.00 97.94 105 ILE A C 1
ATOM 835 O O . ILE A 1 105 ? -2.945 -12.039 12.333 1.00 97.94 105 ILE A O 1
ATOM 839 N N . LYS A 1 106 ? -3.408 -10.383 13.771 1.00 98.31 106 LYS A N 1
ATOM 840 C CA . LYS A 1 106 ? -4.852 -10.644 13.892 1.00 98.31 106 LYS A CA 1
ATOM 841 C C . LYS A 1 106 ? -5.705 -9.698 13.051 1.00 98.31 106 LYS A C 1
ATOM 843 O O . LYS A 1 106 ? -6.887 -9.978 12.854 1.00 98.31 106 LYS A O 1
ATOM 848 N N . LEU A 1 107 ? -5.139 -8.578 12.594 1.00 98.69 107 LEU A N 1
ATOM 849 C CA . LEU A 1 107 ? -5.829 -7.628 11.719 1.00 98.69 107 LEU A CA 1
ATOM 850 C C . LEU A 1 107 ? -6.406 -8.316 10.476 1.00 98.69 107 LEU A C 1
ATOM 852 O O . LEU A 1 107 ? -5.843 -9.268 9.936 1.00 98.69 107 LEU A O 1
ATOM 856 N N . GLN A 1 108 ? -7.523 -7.786 9.995 1.00 98.38 108 GLN A N 1
ATOM 857 C CA . GLN A 1 108 ? -8.209 -8.251 8.797 1.00 98.38 108 GLN A CA 1
ATOM 858 C C . GLN A 1 108 ? -8.339 -7.116 7.791 1.00 98.38 108 GLN A C 1
ATOM 860 O O . GLN A 1 108 ? -8.457 -5.952 8.170 1.00 98.38 108 GLN A O 1
ATOM 865 N N . VAL A 1 109 ? -8.377 -7.467 6.506 1.00 98.44 109 VAL A N 1
ATOM 866 C CA . VAL A 1 109 ? -8.836 -6.547 5.461 1.00 98.44 109 VAL A CA 1
ATOM 867 C C . VAL A 1 109 ? -10.315 -6.260 5.699 1.00 98.44 109 VAL A C 1
ATOM 869 O O . VAL A 1 109 ? -11.128 -7.185 5.748 1.00 98.44 109 VAL A O 1
ATOM 872 N N . LEU A 1 110 ? -10.658 -4.983 5.857 1.00 98.75 110 LEU A N 1
ATOM 873 C CA . LEU A 1 110 ? -12.038 -4.538 6.042 1.00 98.75 110 LEU A CA 1
ATOM 874 C C . LEU A 1 110 ? -12.584 -3.910 4.758 1.00 98.75 110 LEU A C 1
ATOM 876 O O . LEU A 1 110 ? -13.720 -4.191 4.378 1.00 98.75 110 LEU A O 1
ATOM 880 N N . VAL A 1 111 ? -11.762 -3.119 4.062 1.00 98.75 111 VAL A N 1
ATOM 881 C CA . VAL A 1 111 ? -12.130 -2.455 2.803 1.00 98.75 111 VAL A CA 1
ATOM 882 C C . VAL A 1 111 ? -11.050 -2.677 1.756 1.00 98.75 111 VAL A C 1
ATOM 884 O O . VAL A 1 111 ? -9.857 -2.526 2.022 1.00 98.75 111 VAL A O 1
ATOM 887 N N . GLU A 1 112 ? -11.491 -3.043 0.558 1.00 98.06 112 GLU A N 1
ATOM 888 C CA . GLU A 1 112 ? -10.653 -3.385 -0.585 1.00 98.06 112 GLU A CA 1
ATOM 889 C C . GLU A 1 112 ? -11.400 -3.153 -1.905 1.00 98.06 112 GLU A C 1
ATOM 891 O O . GLU A 1 112 ? -12.624 -3.016 -1.911 1.00 98.06 112 GLU A O 1
ATOM 896 N N . LYS A 1 113 ? -10.669 -3.203 -3.030 1.00 96.00 113 LYS A N 1
ATOM 897 C CA . LYS A 1 113 ? -11.214 -3.203 -4.405 1.00 96.00 113 LYS A CA 1
ATOM 898 C C . LYS A 1 113 ? -11.931 -1.916 -4.832 1.00 96.00 113 LYS A C 1
ATOM 900 O O . LYS A 1 113 ? -12.626 -1.920 -5.843 1.00 96.00 113 LYS A O 1
ATOM 905 N N . ASP A 1 114 ? -11.754 -0.826 -4.094 1.00 97.94 114 ASP A N 1
ATOM 906 C CA . ASP A 1 114 ? -12.047 0.511 -4.610 1.00 97.94 114 ASP A CA 1
ATOM 907 C C . ASP A 1 114 ? -10.919 0.923 -5.572 1.00 97.94 114 ASP A C 1
ATOM 909 O O . ASP A 1 114 ? -9.744 0.715 -5.270 1.00 97.94 114 ASP A O 1
ATOM 913 N N . ASP A 1 115 ? -11.259 1.529 -6.708 1.00 96.62 115 ASP A N 1
ATOM 914 C CA . ASP A 1 115 ? -10.292 2.053 -7.680 1.00 96.62 115 ASP A CA 1
ATOM 915 C C . ASP A 1 115 ? -9.337 3.076 -7.046 1.00 96.62 115 ASP A C 1
ATOM 917 O O . ASP A 1 115 ? -8.182 3.194 -7.456 1.00 96.62 115 ASP A O 1
ATOM 921 N N . LEU A 1 116 ? -9.790 3.783 -6.003 1.00 97.44 116 LEU A N 1
ATOM 922 C CA . LEU A 1 116 ? -8.959 4.701 -5.219 1.00 97.44 116 LEU A CA 1
ATOM 923 C C . LEU A 1 116 ? -7.844 4.007 -4.426 1.00 97.44 116 LEU A C 1
ATOM 925 O O . LEU A 1 116 ? -6.939 4.681 -3.941 1.00 97.44 116 LEU A O 1
ATOM 929 N N . LEU A 1 117 ? -7.911 2.685 -4.277 1.00 98.00 117 LEU A N 1
ATOM 930 C CA . LEU A 1 117 ? -6.898 1.882 -3.602 1.00 98.00 117 LEU A CA 1
ATOM 931 C C . LEU A 1 117 ? -5.880 1.281 -4.579 1.00 98.00 117 LEU A C 1
ATOM 933 O O . LEU A 1 117 ? -4.933 0.639 -4.133 1.00 98.00 117 LEU A O 1
ATOM 937 N N . LEU A 1 118 ? -6.034 1.464 -5.893 1.00 96.62 118 LEU A N 1
ATOM 938 C CA . LEU A 1 118 ? -5.059 0.963 -6.860 1.00 96.62 118 LEU A CA 1
ATOM 939 C C . LEU A 1 118 ? -3.721 1.694 -6.712 1.00 96.62 118 LEU A C 1
ATOM 941 O O . LEU A 1 118 ? -3.648 2.921 -6.725 1.00 96.62 118 LEU A O 1
ATOM 945 N N . ASN A 1 119 ? -2.642 0.922 -6.633 1.00 95.44 119 ASN A N 1
ATOM 946 C CA . ASN A 1 119 ? -1.284 1.420 -6.479 1.00 95.44 119 ASN A CA 1
ATOM 947 C C . ASN A 1 119 ? -0.452 1.087 -7.719 1.00 95.44 119 ASN A C 1
ATOM 949 O O . ASN A 1 119 ? 0.064 -0.024 -7.883 1.00 95.44 119 ASN A O 1
ATOM 953 N N . PHE A 1 120 ? -0.334 2.060 -8.620 1.00 93.94 120 PHE A N 1
ATOM 954 C CA . PHE A 1 120 ? 0.358 1.885 -9.892 1.00 93.94 120 PHE A CA 1
ATOM 955 C C . PHE A 1 120 ? 1.865 2.086 -9.771 1.00 93.94 120 PHE A C 1
ATOM 957 O O . PHE A 1 120 ? 2.347 3.096 -9.264 1.00 93.94 120 PHE A O 1
ATOM 964 N N . ILE A 1 121 ? 2.619 1.156 -10.358 1.00 92.81 121 ILE A N 1
ATOM 965 C CA . ILE A 1 121 ? 4.079 1.196 -10.399 1.00 92.81 121 ILE A CA 1
ATOM 966 C C . ILE A 1 121 ? 4.541 1.421 -11.839 1.00 92.81 121 ILE A C 1
ATOM 968 O O . ILE A 1 121 ? 4.164 0.707 -12.786 1.00 92.81 121 ILE A O 1
ATOM 972 N N . SER A 1 122 ? 5.390 2.434 -11.994 1.00 92.69 122 SER A N 1
ATOM 973 C CA . SER A 1 122 ? 5.898 2.916 -13.276 1.00 92.69 122 SER A CA 1
ATOM 974 C C . SER A 1 122 ? 7.418 2.850 -13.336 1.00 92.69 122 SER A C 1
ATOM 976 O O . SER A 1 122 ? 8.105 2.998 -12.331 1.00 92.69 122 SER A O 1
ATOM 978 N N . LEU A 1 123 ? 7.937 2.633 -14.543 1.00 93.06 123 LEU A N 1
ATOM 979 C CA . LEU A 1 123 ? 9.365 2.687 -14.841 1.00 93.06 123 LEU A CA 1
ATOM 980 C C . LEU A 1 123 ? 9.661 4.045 -15.467 1.00 93.06 123 LEU A C 1
ATOM 982 O O . LEU A 1 123 ? 8.995 4.433 -16.426 1.00 93.06 123 LEU A O 1
ATOM 986 N N . LEU A 1 124 ? 10.661 4.748 -14.943 1.00 94.62 124 LEU A N 1
ATOM 987 C CA . LEU A 1 124 ? 11.053 6.075 -15.413 1.00 94.62 124 LEU A CA 1
ATOM 988 C C . LEU A 1 124 ? 12.551 6.075 -15.750 1.00 94.62 124 LEU A C 1
ATOM 990 O O . LEU A 1 124 ? 13.373 6.339 -14.872 1.00 94.62 124 LEU A O 1
ATOM 994 N N . PRO A 1 125 ? 12.937 5.747 -16.999 1.00 95.31 125 PRO A N 1
ATOM 995 C CA . PRO A 1 125 ? 14.322 5.870 -17.441 1.00 95.31 125 PRO A CA 1
ATOM 996 C C . PRO A 1 125 ? 14.839 7.302 -17.273 1.00 95.31 125 PRO A C 1
ATOM 998 O O . PRO A 1 125 ? 14.157 8.267 -17.623 1.00 95.31 125 PRO A O 1
ATOM 1001 N N . VAL A 1 126 ? 16.060 7.441 -16.754 1.00 96.88 126 VAL A N 1
ATOM 1002 C CA . VAL A 1 126 ? 16.693 8.751 -16.554 1.00 96.88 126 VAL A CA 1
ATOM 1003 C C . VAL A 1 126 ? 17.037 9.375 -17.906 1.00 96.88 126 VAL A C 1
ATOM 1005 O O . VAL A 1 126 ? 17.557 8.702 -18.792 1.00 96.88 126 VAL A O 1
ATOM 1008 N N . ASN A 1 127 ? 16.766 10.673 -18.063 1.00 96.56 127 ASN A N 1
ATOM 1009 C CA . ASN A 1 127 ? 17.012 11.390 -19.312 1.00 96.56 127 ASN A CA 1
ATOM 1010 C C . ASN A 1 127 ? 18.528 11.503 -19.614 1.00 96.56 127 ASN A C 1
ATOM 1012 O O . ASN A 1 127 ? 19.217 12.260 -18.920 1.00 96.56 127 ASN A O 1
ATOM 1016 N N . PRO A 1 128 ? 19.046 10.847 -20.673 1.00 96.12 128 PRO A N 1
ATOM 1017 C CA . PRO A 1 128 ? 20.473 10.867 -20.999 1.00 96.12 128 PRO A CA 1
ATOM 1018 C C . PRO A 1 128 ? 20.965 12.231 -21.497 1.00 96.12 128 PRO A C 1
ATOM 1020 O O . PRO A 1 128 ? 22.142 12.539 -21.349 1.00 96.12 128 PRO A O 1
ATOM 1023 N N . ALA A 1 129 ? 20.078 13.079 -22.035 1.00 96.50 129 ALA A N 1
ATOM 1024 C CA . ALA A 1 129 ? 20.437 14.433 -22.457 1.00 96.50 129 ALA A CA 1
ATOM 1025 C C . ALA A 1 129 ? 20.757 15.343 -21.260 1.00 96.50 129 ALA A C 1
ATOM 1027 O O . ALA A 1 129 ? 21.515 16.297 -21.396 1.00 96.50 129 ALA A O 1
ATOM 1028 N N . LYS A 1 130 ? 20.188 15.047 -20.082 1.00 97.38 130 LYS A N 1
ATOM 1029 C CA . LYS A 1 130 ? 20.494 15.75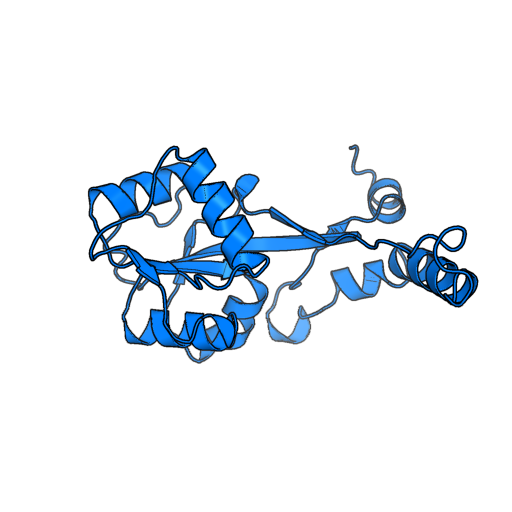4 -18.828 1.00 97.38 130 LYS A CA 1
ATOM 1030 C C . LYS A 1 130 ? 21.631 15.094 -18.052 1.00 97.38 130 LYS A C 1
ATOM 1032 O O . LYS A 1 130 ? 22.382 15.782 -17.371 1.00 97.38 130 LYS A O 1
ATOM 1037 N N . PHE A 1 131 ? 21.748 13.771 -18.141 1.00 96.94 131 PHE A N 1
ATOM 1038 C CA . PHE A 1 131 ? 22.715 12.992 -17.375 1.00 96.94 131 PHE A CA 1
ATOM 1039 C C . PHE A 1 131 ? 23.504 12.069 -18.304 1.00 96.94 131 PHE A C 1
ATOM 1041 O O . PHE A 1 131 ? 23.137 10.919 -18.516 1.00 96.94 131 PHE A O 1
ATOM 1048 N N . SER A 1 132 ? 24.623 12.558 -18.834 1.00 95.19 132 SER A N 1
ATOM 1049 C CA . SER A 1 132 ? 25.398 11.863 -19.874 1.00 95.19 132 SER A CA 1
ATOM 1050 C C . SER A 1 132 ? 26.036 10.538 -19.435 1.00 95.19 132 SER A C 1
ATOM 1052 O O . SER A 1 132 ? 26.369 9.712 -20.278 1.00 95.19 132 SER A O 1
ATOM 1054 N N . ARG A 1 133 ? 26.204 10.309 -18.125 1.00 96.75 133 ARG A N 1
ATOM 1055 C CA . ARG A 1 133 ? 26.832 9.094 -17.566 1.00 96.75 133 ARG A CA 1
ATOM 1056 C C . ARG A 1 133 ? 25.858 7.939 -17.316 1.00 96.75 133 ARG A C 1
ATOM 1058 O O . ARG A 1 133 ? 26.282 6.893 -16.831 1.00 96.75 133 ARG A O 1
ATOM 1065 N N . VAL A 1 134 ? 24.562 8.121 -17.567 1.00 97.31 134 VAL A N 1
ATOM 1066 C CA . VAL A 1 134 ? 23.570 7.070 -17.301 1.00 97.31 134 VAL A CA 1
ATOM 1067 C C . VAL A 1 134 ? 23.677 5.944 -18.324 1.00 97.31 134 VAL A C 1
ATOM 1069 O O . VAL A 1 134 ? 23.912 6.178 -19.508 1.00 97.31 134 VAL A O 1
ATOM 1072 N N . ASN A 1 135 ? 23.441 4.709 -17.881 1.00 97.31 135 ASN A N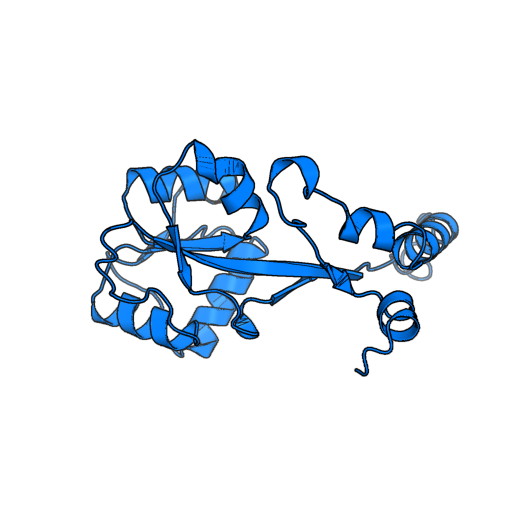 1
ATOM 1073 C CA . ASN A 1 135 ? 23.355 3.555 -18.772 1.00 97.31 135 ASN A CA 1
ATOM 1074 C C . ASN A 1 135 ? 21.996 3.530 -19.497 1.00 97.31 135 ASN A C 1
ATOM 1076 O O . ASN A 1 135 ? 21.096 2.764 -19.146 1.00 97.31 135 ASN A O 1
ATOM 1080 N N . HIS A 1 136 ? 21.838 4.405 -20.489 1.00 96.88 136 HIS A N 1
ATOM 1081 C CA . HIS A 1 136 ? 20.587 4.569 -21.235 1.00 96.88 136 HIS A CA 1
ATOM 1082 C C . HIS A 1 136 ? 20.165 3.302 -21.979 1.00 96.88 136 HIS A C 1
ATOM 1084 O O . HIS A 1 136 ? 19.006 2.893 -21.915 1.00 96.88 136 HIS A O 1
ATOM 1090 N N . GLU A 1 137 ? 21.110 2.646 -22.650 1.00 97.19 137 GLU A N 1
ATOM 1091 C CA . GLU A 1 137 ? 20.822 1.437 -23.424 1.00 97.19 137 GLU A CA 1
ATOM 1092 C C . GLU A 1 137 ? 20.450 0.260 -22.513 1.00 97.19 137 GLU A C 1
ATOM 1094 O O . GLU A 1 137 ? 19.489 -0.457 -22.798 1.00 97.19 137 GLU A O 1
ATOM 1099 N N . GLY A 1 138 ? 21.109 0.122 -21.357 1.00 98.06 138 GLY A N 1
ATOM 1100 C CA . GLY A 1 138 ? 20.710 -0.838 -20.328 1.00 98.06 138 GLY A CA 1
ATOM 1101 C C . GLY A 1 138 ? 19.310 -0.562 -19.777 1.00 98.06 138 GLY A C 1
ATOM 1102 O O . GLY A 1 138 ? 18.504 -1.484 -19.665 1.00 98.06 138 GLY A O 1
ATOM 1103 N N . ALA A 1 139 ? 18.976 0.704 -19.498 1.00 97.62 139 ALA A N 1
ATOM 1104 C CA . ALA A 1 139 ? 17.642 1.083 -19.032 1.00 97.62 139 ALA A CA 1
ATOM 1105 C C . ALA A 1 139 ? 16.555 0.763 -20.073 1.00 97.62 139 ALA A C 1
ATOM 1107 O O . ALA A 1 139 ? 15.524 0.188 -19.723 1.00 97.62 139 ALA A O 1
ATOM 1108 N N . LYS A 1 140 ? 16.788 1.064 -21.358 1.00 96.94 140 LYS A N 1
ATOM 1109 C CA . LYS A 1 140 ? 15.875 0.688 -22.452 1.00 96.94 140 LYS A CA 1
ATOM 1110 C C . LYS A 1 140 ? 15.688 -0.822 -22.553 1.00 96.94 140 LYS A C 1
ATOM 1112 O O . LYS A 1 140 ? 14.553 -1.285 -22.668 1.00 96.94 140 LYS A O 1
ATOM 1117 N N . ALA A 1 141 ? 16.784 -1.582 -22.523 1.00 98.19 141 ALA A N 1
ATOM 1118 C CA . ALA A 1 141 ? 16.741 -3.038 -22.603 1.00 98.19 141 ALA A CA 1
ATOM 1119 C C . ALA A 1 141 ? 15.955 -3.632 -21.426 1.00 98.19 141 ALA A C 1
ATOM 1121 O O . ALA A 1 141 ? 15.093 -4.488 -21.633 1.00 98.19 141 ALA A O 1
ATOM 1122 N N . PHE A 1 142 ? 16.191 -3.123 -20.213 1.00 97.94 142 PHE A N 1
ATOM 1123 C CA . PHE A 1 142 ? 15.466 -3.533 -19.016 1.00 97.94 142 PHE A CA 1
ATOM 1124 C C . PHE A 1 142 ? 13.974 -3.210 -19.109 1.00 97.94 142 PHE A C 1
ATOM 1126 O O . PHE A 1 142 ? 13.159 -4.099 -18.886 1.00 97.94 142 PHE A O 1
ATOM 1133 N N . VAL A 1 143 ? 13.597 -1.985 -19.501 1.00 97.56 143 VAL A N 1
ATOM 1134 C CA . VAL A 1 143 ? 12.183 -1.613 -19.678 1.00 97.56 143 VAL A CA 1
ATOM 1135 C C . VAL A 1 143 ? 11.507 -2.527 -20.693 1.00 97.56 143 VAL A C 1
ATOM 1137 O O . VAL A 1 143 ? 10.464 -3.088 -20.376 1.00 97.56 143 VAL A O 1
ATOM 1140 N N . LYS A 1 144 ? 12.123 -2.738 -21.863 1.00 97.44 144 LYS A N 1
ATOM 1141 C CA . LYS A 1 144 ? 11.581 -3.618 -22.908 1.00 97.44 144 LYS A CA 1
ATOM 1142 C C . LYS A 1 144 ? 11.378 -5.047 -22.403 1.00 97.44 144 LYS A C 1
ATOM 1144 O O . LYS A 1 144 ? 10.360 -5.658 -22.699 1.00 97.44 144 LYS A O 1
ATOM 1149 N N . TRP A 1 145 ? 12.340 -5.591 -21.658 1.00 98.19 145 TRP A N 1
ATOM 1150 C CA . TRP A 1 145 ? 12.219 -6.926 -21.072 1.00 98.19 145 TRP A CA 1
ATOM 1151 C C . TRP A 1 145 ? 11.125 -6.991 -20.000 1.00 98.19 145 TRP A C 1
ATOM 1153 O O . TRP A 1 145 ? 10.367 -7.959 -19.945 1.00 98.19 145 TRP A O 1
ATOM 1163 N N . LEU A 1 146 ? 11.029 -5.957 -19.162 1.00 97.44 146 LEU A N 1
ATOM 1164 C CA . LEU A 1 146 ? 10.117 -5.931 -18.027 1.00 97.44 146 LEU A CA 1
ATOM 1165 C C . LEU A 1 146 ? 8.650 -5.729 -18.457 1.00 97.44 146 LEU A C 1
ATOM 1167 O O . LEU A 1 146 ? 7.732 -6.232 -17.804 1.00 97.44 146 LEU A O 1
ATOM 1171 N N . THR A 1 147 ? 8.416 -5.014 -19.562 1.00 96.94 147 THR A N 1
ATOM 1172 C CA . THR A 1 147 ? 7.076 -4.785 -20.126 1.00 96.94 147 THR A CA 1
ATOM 1173 C C . THR A 1 147 ? 6.606 -5.873 -21.091 1.00 96.94 147 THR A C 1
ATOM 1175 O O . THR A 1 147 ? 5.415 -5.921 -21.394 1.00 96.94 147 THR A O 1
ATOM 1178 N N . ASP A 1 148 ? 7.491 -6.768 -21.530 1.00 97.50 148 ASP A N 1
ATOM 1179 C CA . ASP A 1 148 ? 7.167 -7.886 -22.419 1.00 97.50 148 ASP A CA 1
ATOM 1180 C C . ASP A 1 148 ? 6.180 -8.876 -21.749 1.00 97.50 148 ASP A C 1
ATOM 1182 O O . ASP A 1 148 ? 6.447 -9.337 -20.627 1.00 97.50 148 ASP A O 1
ATOM 1186 N N . PRO A 1 149 ? 5.057 -9.232 -22.415 1.00 96.94 149 PRO A N 1
ATOM 1187 C CA . PRO A 1 149 ? 4.033 -10.124 -21.864 1.00 96.94 149 PRO A CA 1
ATOM 1188 C C . PRO A 1 149 ? 4.544 -11.517 -21.479 1.00 96.94 149 PRO A C 1
ATOM 1190 O O . PRO A 1 149 ? 4.052 -12.102 -20.518 1.00 96.94 149 PRO A O 1
ATOM 1193 N N . GLY A 1 150 ? 5.517 -12.054 -22.220 1.00 96.81 150 GLY A N 1
ATOM 1194 C CA . GLY A 1 150 ? 6.064 -13.397 -22.023 1.00 96.81 150 GLY A CA 1
ATOM 1195 C C . GLY A 1 150 ? 7.280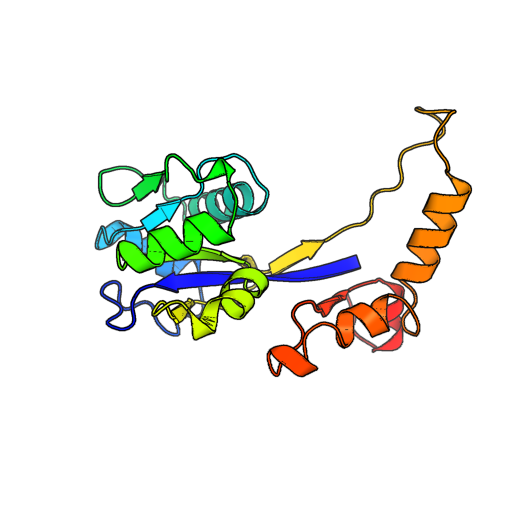 -13.450 -21.098 1.00 96.81 150 GLY A C 1
ATOM 1196 O O . GLY A 1 150 ? 7.765 -14.544 -20.812 1.00 96.81 150 GLY A O 1
ATOM 1197 N N . LYS A 1 151 ? 7.788 -12.296 -20.643 1.00 97.19 151 LYS A N 1
ATOM 1198 C CA . LYS A 1 151 ? 8.997 -12.197 -19.809 1.00 97.19 151 LYS A CA 1
ATOM 1199 C C . LYS A 1 151 ? 8.694 -11.539 -18.468 1.00 97.19 151 LYS A C 1
ATOM 1201 O O . LYS A 1 151 ? 8.172 -12.198 -17.573 1.00 97.19 151 LYS A O 1
ATOM 1206 N N . GLY A 1 152 ? 8.999 -10.249 -18.312 1.00 97.19 152 GLY A N 1
ATOM 1207 C CA . GLY A 1 152 ? 8.843 -9.560 -17.034 1.00 97.19 152 GLY A CA 1
ATOM 1208 C C . GLY A 1 152 ? 7.404 -9.542 -16.534 1.00 97.19 152 GLY A C 1
ATOM 1209 O O . GLY A 1 152 ? 7.172 -9.757 -15.349 1.00 97.19 152 GLY A O 1
ATOM 1210 N N . GLN A 1 153 ? 6.423 -9.369 -17.424 1.00 97.50 153 GLN A N 1
ATOM 1211 C CA . GLN A 1 153 ? 5.013 -9.389 -17.024 1.00 97.50 153 GLN A CA 1
ATOM 1212 C C . GLN A 1 153 ? 4.559 -10.776 -16.558 1.00 97.50 153 GLN A C 1
ATOM 1214 O O . GLN A 1 153 ? 3.764 -10.858 -15.628 1.00 97.50 153 GLN A O 1
ATOM 1219 N N . LYS A 1 154 ? 5.097 -11.858 -17.137 1.00 96.56 154 LYS A N 1
ATOM 1220 C CA . LYS A 1 154 ? 4.828 -13.223 -16.668 1.00 96.56 154 LYS A CA 1
ATOM 1221 C C . LYS A 1 154 ? 5.345 -13.432 -15.242 1.00 96.56 154 LYS A C 1
ATOM 1223 O O . LYS A 1 154 ? 4.632 -13.978 -14.409 1.00 96.56 154 LYS A O 1
ATOM 1228 N N . ILE A 1 155 ? 6.539 -12.917 -14.936 1.00 96.62 155 ILE A N 1
ATOM 1229 C CA . ILE A 1 155 ? 7.082 -12.951 -13.570 1.00 96.62 155 ILE A CA 1
ATOM 1230 C C . ILE A 1 155 ? 6.155 -12.198 -12.610 1.00 96.62 155 ILE A C 1
ATOM 1232 O O . ILE A 1 155 ? 5.826 -12.727 -11.554 1.00 96.62 155 ILE A O 1
ATOM 1236 N N . VAL A 1 156 ? 5.695 -10.998 -12.981 1.00 96.31 156 VAL A N 1
ATOM 1237 C CA . VAL A 1 156 ? 4.732 -10.225 -12.173 1.00 96.31 156 VAL A CA 1
ATOM 1238 C C . VAL A 1 156 ? 3.450 -11.025 -11.926 1.00 96.31 156 VAL A C 1
ATOM 1240 O O . VAL A 1 156 ? 2.994 -11.099 -10.791 1.00 96.31 156 VAL A O 1
ATOM 1243 N N . GLU A 1 157 ? 2.894 -11.648 -12.969 1.00 95.00 157 GLU A N 1
ATOM 1244 C CA . GLU A 1 157 ? 1.664 -12.444 -12.894 1.00 95.00 157 GLU A CA 1
ATOM 1245 C C . GLU A 1 157 ? 1.789 -13.660 -11.967 1.00 95.00 157 GLU A C 1
ATOM 1247 O O . GLU A 1 157 ? 0.795 -14.102 -11.392 1.00 95.00 157 GLU A O 1
ATOM 1252 N N . GLU A 1 158 ? 2.980 -14.242 -11.847 1.00 95.38 158 GLU A N 1
ATOM 1253 C CA . GLU A 1 158 ? 3.223 -15.467 -11.079 1.00 95.38 158 GLU A CA 1
ATOM 1254 C C . GLU A 1 158 ? 3.722 -15.195 -9.651 1.00 95.38 158 GLU A C 1
ATOM 1256 O O . GLU A 1 158 ? 3.549 -16.036 -8.766 1.00 95.38 158 GLU A O 1
ATOM 1261 N N . TYR A 1 159 ? 4.287 -14.013 -9.399 1.00 94.62 159 TYR A N 1
ATOM 1262 C CA . TYR A 1 159 ? 4.975 -13.701 -8.151 1.00 94.62 159 TYR A CA 1
ATOM 1263 C C . TYR A 1 159 ? 4.069 -13.808 -6.912 1.00 94.62 159 TYR A C 1
ATOM 1265 O O . TYR A 1 159 ? 3.099 -13.062 -6.743 1.00 94.62 159 TYR A O 1
ATOM 1273 N N . GLY A 1 160 ? 4.435 -14.722 -6.009 1.00 91.69 160 GLY A N 1
ATOM 1274 C CA . GLY A 1 160 ? 3.789 -14.936 -4.714 1.00 91.69 160 GLY A CA 1
ATOM 1275 C C . GLY A 1 160 ? 2.580 -15.875 -4.724 1.00 91.69 160 GLY A C 1
ATOM 1276 O O . GLY A 1 160 ? 2.067 -16.182 -3.648 1.00 91.69 160 GLY A O 1
ATOM 1277 N N . LYS A 1 161 ? 2.136 -16.374 -5.888 1.00 92.19 161 LYS A N 1
ATOM 1278 C CA . LYS A 1 161 ? 1.000 -17.313 -5.973 1.00 92.19 161 LYS A CA 1
ATOM 1279 C C . LYS A 1 161 ? 1.224 -18.589 -5.162 1.00 92.19 161 LYS A C 1
ATOM 1281 O O . LYS A 1 161 ? 0.317 -19.044 -4.475 1.00 92.19 161 LYS A O 1
ATOM 1286 N N . ASP A 1 162 ? 2.427 -19.140 -5.233 1.00 92.00 162 ASP A N 1
ATOM 1287 C CA . ASP A 1 162 ? 2.854 -20.344 -4.518 1.00 92.00 162 ASP A CA 1
ATOM 1288 C C . ASP A 1 162 ? 2.806 -20.177 -2.992 1.00 92.00 162 ASP A C 1
ATOM 1290 O O . ASP A 1 162 ? 2.403 -21.087 -2.270 1.00 92.00 162 ASP A O 1
ATOM 1294 N N . LYS A 1 163 ? 3.184 -18.994 -2.498 1.00 89.44 163 LYS A N 1
ATOM 1295 C CA . LYS A 1 163 ? 3.301 -18.713 -1.065 1.00 89.44 163 LYS A CA 1
ATOM 1296 C C . LYS A 1 163 ? 2.011 -18.184 -0.436 1.00 89.44 163 LYS A C 1
ATOM 1298 O O . LYS A 1 163 ? 1.739 -18.485 0.728 1.00 89.44 163 LYS A O 1
ATOM 1303 N N . TYR A 1 164 ? 1.245 -17.382 -1.174 1.00 86.56 164 TYR A N 1
ATOM 1304 C CA . TYR A 1 164 ? 0.098 -16.631 -0.649 1.00 86.56 164 TYR A CA 1
ATOM 1305 C C . TYR A 1 164 ? -1.245 -17.037 -1.277 1.00 86.56 164 TYR A C 1
ATOM 1307 O O . TYR A 1 164 ? -2.281 -16.520 -0.872 1.00 86.56 164 TYR A O 1
ATOM 1315 N N . GLY A 1 165 ? -1.255 -17.947 -2.258 1.00 85.94 165 GLY A N 1
ATOM 1316 C CA . GLY A 1 165 ? -2.469 -18.400 -2.955 1.00 85.94 165 GLY A CA 1
ATOM 1317 C C . GLY A 1 165 ? -3.015 -17.413 -3.996 1.00 85.94 165 GLY A C 1
ATOM 1318 O O . GLY A 1 165 ? -3.931 -17.747 -4.744 1.00 85.94 165 GLY A O 1
ATOM 1319 N N . SER A 1 166 ? -2.441 -16.212 -4.084 1.00 84.81 166 SER A N 1
ATOM 1320 C CA . SER A 1 166 ? -2.784 -15.169 -5.053 1.00 84.81 166 SER A CA 1
ATOM 1321 C C . SER A 1 166 ? -1.533 -14.390 -5.469 1.00 84.81 166 SER A C 1
ATOM 1323 O O . SER A 1 166 ? -0.584 -14.313 -4.684 1.00 84.81 166 SER A O 1
ATOM 1325 N N . PRO A 1 167 ? -1.506 -13.783 -6.669 1.00 90.06 167 PRO A N 1
ATOM 1326 C CA . PRO A 1 167 ? -0.407 -12.900 -7.039 1.00 90.06 167 PRO A CA 1
ATOM 1327 C C . PRO A 1 167 ? -0.363 -11.671 -6.120 1.00 90.06 167 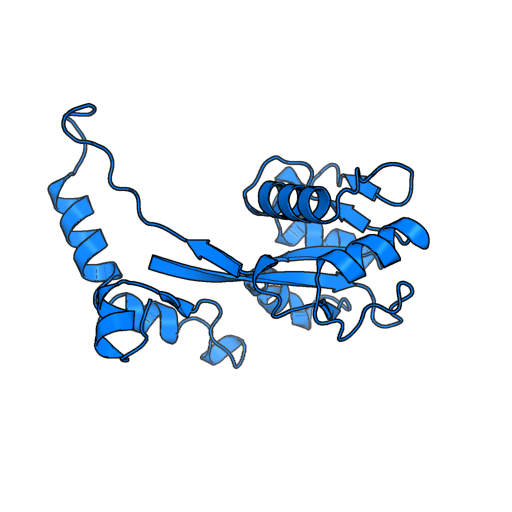PRO A C 1
ATOM 1329 O O . PRO A 1 167 ? -1.407 -11.152 -5.722 1.00 90.06 167 PRO A O 1
ATOM 1332 N N . LEU A 1 168 ? 0.843 -11.197 -5.793 1.00 91.62 168 LEU A N 1
ATOM 1333 C CA . LEU A 1 168 ? 1.020 -9.955 -5.021 1.00 91.62 168 LEU A CA 1
ATOM 1334 C C . LEU A 1 168 ? 0.915 -8.694 -5.886 1.00 91.62 168 LEU A C 1
ATOM 1336 O O . LEU A 1 168 ? 0.650 -7.608 -5.371 1.00 91.62 168 LEU A O 1
ATOM 1340 N N . PHE A 1 169 ? 1.162 -8.840 -7.186 1.00 94.88 169 PHE A N 1
ATOM 1341 C CA . PHE A 1 169 ? 1.161 -7.766 -8.168 1.00 94.88 169 PHE A CA 1
ATOM 1342 C C . PHE A 1 169 ? 0.454 -8.229 -9.436 1.00 94.88 169 PHE A C 1
ATOM 1344 O O . PHE A 1 169 ? 0.413 -9.414 -9.758 1.00 94.88 169 PHE A O 1
ATOM 1351 N N . PHE A 1 170 ? -0.069 -7.269 -10.183 1.00 94.94 170 PHE A N 1
ATOM 1352 C CA . PHE A 1 170 ? -0.821 -7.498 -11.400 1.00 94.94 170 PHE A CA 1
ATOM 1353 C C . PHE A 1 170 ? -0.110 -6.835 -12.586 1.00 94.94 170 PHE A C 1
ATOM 1355 O O . PHE A 1 170 ? 0.266 -5.655 -12.503 1.00 94.94 170 PHE A O 1
ATOM 1362 N N . PRO A 1 171 ? 0.095 -7.571 -13.692 1.00 96.12 171 PRO A N 1
ATOM 1363 C CA . PRO A 1 171 ? 0.655 -7.019 -14.919 1.00 96.12 171 PRO A CA 1
ATOM 1364 C C . PRO A 1 171 ? -0.161 -5.831 -15.433 1.00 96.12 171 PRO A C 1
ATOM 1366 O O . PRO A 1 171 ? -1.390 -5.843 -15.403 1.00 96.12 171 PRO A O 1
ATOM 1369 N N . ASN A 1 172 ? 0.521 -4.791 -15.912 1.00 95.88 172 ASN A N 1
ATOM 1370 C CA . ASN A 1 172 ? -0.123 -3.599 -16.467 1.00 95.88 172 ASN A CA 1
ATOM 1371 C C . ASN A 1 172 ? 0.828 -2.818 -17.385 1.00 95.88 172 ASN A C 1
ATOM 1373 O O . ASN A 1 172 ? 0.911 -1.582 -17.345 1.00 95.88 172 ASN A O 1
ATOM 1377 N N . SER A 1 173 ? 1.638 -3.523 -18.176 1.00 95.81 173 SER A N 1
ATOM 1378 C CA . SER A 1 173 ? 2.310 -2.888 -19.306 1.00 95.81 173 SER A CA 1
ATOM 1379 C C . SER A 1 173 ? 1.316 -2.617 -20.437 1.00 95.81 173 SER A C 1
ATOM 1381 O O . SER A 1 173 ? 0.202 -3.148 -20.468 1.00 95.81 173 SER A O 1
ATOM 1383 N N . LYS A 1 174 ? 1.697 -1.742 -21.370 1.00 94.25 174 LYS A N 1
ATOM 1384 C CA . LYS A 1 174 ? 0.889 -1.486 -22.566 1.00 94.25 174 LYS A CA 1
ATOM 1385 C C . LYS A 1 174 ? 0.790 -2.767 -23.401 1.00 94.25 174 LYS A C 1
ATOM 1387 O O . LYS A 1 174 ? -0.307 -3.180 -23.750 1.00 94.25 174 LYS A O 1
ATOM 1392 N N . GLU A 1 175 ? 1.928 -3.407 -23.621 1.00 95.00 175 GLU A N 1
ATOM 1393 C CA . GLU A 1 175 ? 2.096 -4.619 -24.414 1.00 95.00 175 GLU A CA 1
ATOM 1394 C C . GLU A 1 175 ? 1.295 -5.789 -23.830 1.00 95.00 175 GLU A C 1
ATOM 1396 O O . GLU A 1 175 ? 0.671 -6.544 -24.571 1.00 95.00 175 GLU A O 1
ATOM 1401 N N . TRP A 1 176 ? 1.260 -5.931 -22.499 1.00 95.50 176 TRP A N 1
ATOM 1402 C CA . TRP A 1 176 ? 0.468 -6.974 -21.842 1.00 95.50 176 TRP A CA 1
ATOM 1403 C C . TRP A 1 176 ? -1.029 -6.724 -21.988 1.00 95.50 176 TRP A C 1
ATOM 1405 O O . TRP A 1 176 ? -1.767 -7.646 -22.326 1.00 95.50 176 TRP A O 1
ATOM 1415 N N . ARG A 1 177 ? -1.485 -5.477 -21.800 1.00 93.69 177 ARG A N 1
ATOM 1416 C CA . ARG A 1 177 ? -2.901 -5.130 -21.997 1.00 93.69 177 ARG A CA 1
ATOM 1417 C C . ARG A 1 177 ? -3.349 -5.377 -23.434 1.00 93.69 177 ARG A C 1
ATOM 1419 O O . ARG A 1 177 ? -4.406 -5.966 -23.640 1.00 93.69 177 ARG A O 1
ATOM 1426 N N . GLU A 1 178 ? -2.524 -4.993 -24.406 1.00 93.62 178 GLU A N 1
ATOM 1427 C CA . GLU A 1 178 ? -2.761 -5.261 -25.828 1.00 93.62 178 GLU A CA 1
ATOM 1428 C C . GLU A 1 17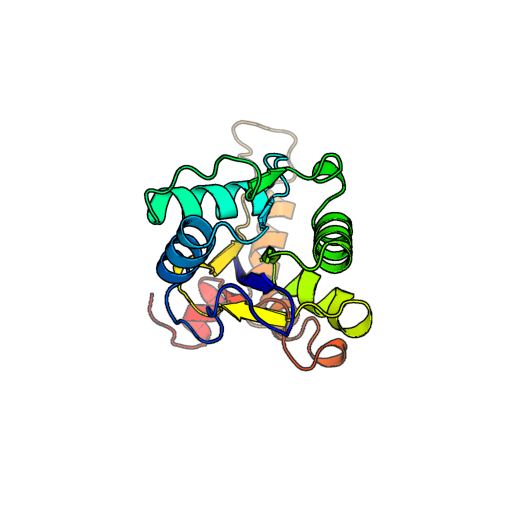8 ? -2.841 -6.770 -26.105 1.00 93.62 178 GLU A C 1
ATOM 1430 O O . GLU A 1 178 ? -3.806 -7.225 -26.716 1.00 93.62 178 GLU A O 1
ATOM 1435 N N . ALA A 1 179 ? -1.903 -7.562 -25.575 1.00 92.56 179 ALA A N 1
ATOM 1436 C CA . ALA A 1 179 ? -1.896 -9.018 -25.733 1.00 92.56 179 ALA A CA 1
ATOM 1437 C C . ALA A 1 179 ? -3.106 -9.722 -25.087 1.00 92.56 179 ALA A C 1
ATOM 1439 O O . ALA A 1 179 ? -3.499 -10.797 -25.534 1.00 92.56 179 ALA A O 1
ATOM 1440 N N . LYS A 1 180 ? -3.703 -9.138 -24.039 1.00 90.75 180 LYS A N 1
ATOM 1441 C CA . LYS A 1 180 ? -4.891 -9.674 -23.349 1.00 90.75 180 LYS A CA 1
ATOM 1442 C C . LYS A 1 180 ? -6.216 -9.101 -23.864 1.00 90.75 180 LYS A C 1
ATOM 1444 O O . LYS A 1 180 ? -7.266 -9.461 -23.343 1.00 90.75 180 LYS A O 1
ATOM 1449 N N . GLY A 1 181 ? -6.189 -8.207 -24.854 1.00 87.12 181 GLY A N 1
ATOM 1450 C CA . GLY A 1 181 ? -7.394 -7.549 -25.367 1.00 87.12 181 GLY A CA 1
ATOM 1451 C C . GLY A 1 181 ? -8.057 -6.586 -24.372 1.00 87.12 181 GLY A C 1
ATOM 1452 O O . GLY A 1 181 ? -9.223 -6.232 -24.546 1.00 87.12 181 GLY A O 1
ATOM 1453 N N . VAL A 1 182 ? -7.336 -6.145 -23.336 1.00 80.12 182 VAL A N 1
ATOM 1454 C CA . VAL A 1 182 ? -7.835 -5.188 -22.339 1.00 80.12 182 VAL A CA 1
ATOM 1455 C C . VAL A 1 182 ? -7.723 -3.783 -22.932 1.00 80.12 182 VAL A C 1
ATOM 1457 O O . VAL A 1 182 ? -6.623 -3.245 -23.078 1.00 80.12 182 VAL A O 1
ATOM 1460 N N . LYS A 1 183 ? -8.859 -3.191 -23.319 1.00 60.06 183 LYS A N 1
ATOM 1461 C CA . LYS A 1 183 ? -8.904 -1.803 -23.809 1.00 60.06 183 LYS A CA 1
ATOM 1462 C C . LYS A 1 183 ? -8.662 -0.816 -22.658 1.00 60.06 183 LYS A C 1
ATOM 1464 O O . LYS A 1 183 ? -8.975 -1.118 -21.511 1.00 60.06 183 LYS A O 1
ATOM 1469 N N . LYS A 1 184 ? -8.028 0.311 -23.006 1.00 51.09 184 LYS A N 1
ATOM 1470 C CA . LYS A 1 184 ? -7.609 1.394 -22.101 1.00 51.09 184 LYS A CA 1
ATOM 1471 C C . LYS A 1 184 ? -8.721 1.899 -21.197 1.00 51.09 184 LYS A C 1
ATOM 1473 O O . LYS A 1 184 ? -9.842 2.077 -21.717 1.00 51.09 184 LYS A O 1
#

Sequence (184 aa):
FMYNDFVIVGPPPDPAGIRGLKKAVEALHIISEKKVPFISRGDKSGTHVAEMELWNKAMIKPQGSWYQVYEKGAEGNVPTLRYTDQKQAHTFMDRATFLSLQKEIKLQVLVEKDDLLLNFISLLPVNPAKFSRVNHEGAKAFVKWLTDPGKGQKIVEEYGKDKYGSPLFFPNSKEWREAKGVKK

Radius of gyration: 18.57 Å; chains: 1; bounding box: 45×37×45 Å

Secondary structure (DSSP, 8-state):
-EEEEEEEEE-TT-TT--TT-S-HHHHHHHHHHHT--EEE--S-SHHHHHHHHHHHHTT----STTEEE-TTGGG-HHHHHHHHHHHT-EEEEEHHHHHHHTTT---EEEE---GGGEEEE------TTT-TTS-HHHHHHHHHHHH-TTTHHHHHHHTTHHHHSS-SSEE--HHHHHHTT---

Foldseek 3Di:
DWWFFKFKKFAPVPPLPQAPPAQPLVSVVSCQVSLFAEEALPAPDPQNVLVVVSCVVNVHDDDDDRYYYDPVSVVDQLVRVVVRQVVRGIYIHQVLSCLVCVVPGRMDGRYDDHPSGMGDDDQDQDDCVVPVPDPRVVSVVVVVQLLALVHNQVCQQCDCCVPRVHRSMHRDHPNNCVVVVNDD